Protein AF-A0A4Q6AG26-F1 (afdb_monomer_lite)

Structure (mmCIF, N/CA/C/O backbone):
data_AF-A0A4Q6AG26-F1
#
_entry.id   AF-A0A4Q6AG26-F1
#
loop_
_atom_site.group_PDB
_atom_site.id
_atom_site.type_symbol
_atom_site.label_atom_id
_atom_site.label_alt_id
_atom_site.label_comp_id
_atom_site.label_asym_id
_atom_site.label_entity_id
_atom_site.label_seq_id
_atom_site.pdbx_PDB_ins_code
_atom_site.Cartn_x
_atom_site.Cartn_y
_atom_site.Cartn_z
_atom_site.occupancy
_atom_site.B_iso_or_equiv
_atom_site.auth_seq_id
_atom_site.auth_comp_id
_atom_site.auth_asym_id
_atom_site.auth_atom_id
_atom_site.pdbx_PDB_model_num
ATOM 1 N N . GLY A 1 1 ? 21.638 5.549 -31.293 1.00 30.98 1 GLY A N 1
ATOM 2 C CA . GLY A 1 1 ? 22.100 6.948 -31.334 1.00 30.98 1 GLY A CA 1
ATOM 3 C C . GLY A 1 1 ? 21.801 7.562 -29.991 1.00 30.98 1 GLY A C 1
ATOM 4 O O . GLY A 1 1 ? 20.656 7.479 -29.573 1.00 30.98 1 GLY A O 1
ATOM 5 N N . ALA A 1 2 ? 22.825 8.045 -29.291 1.00 28.91 2 ALA A N 1
ATOM 6 C CA . ALA A 1 2 ? 22.708 8.593 -27.941 1.00 28.91 2 ALA A CA 1
ATOM 7 C C . ALA A 1 2 ? 21.911 9.912 -27.941 1.00 28.91 2 ALA A C 1
ATOM 9 O O . ALA A 1 2 ? 22.149 10.767 -28.794 1.00 28.91 2 ALA A O 1
ATOM 10 N N . CYS A 1 3 ? 20.982 10.073 -26.996 1.00 26.44 3 CYS A N 1
ATOM 11 C CA . CYS A 1 3 ? 20.292 11.336 -26.729 1.00 26.44 3 CYS A CA 1
ATOM 12 C C . CYS A 1 3 ? 21.016 12.065 -25.590 1.00 26.44 3 CYS A C 1
ATOM 14 O O . CYS A 1 3 ? 21.301 11.464 -24.558 1.00 26.44 3 CYS A O 1
ATOM 16 N N . SER A 1 4 ? 21.351 13.339 -25.802 1.00 28.56 4 SER A N 1
ATOM 17 C CA . SER A 1 4 ? 21.983 14.208 -24.808 1.00 28.56 4 SER A CA 1
ATOM 18 C C . SER A 1 4 ? 20.946 14.910 -23.922 1.00 28.56 4 SER A C 1
ATOM 20 O O . SER A 1 4 ? 19.816 15.163 -24.342 1.00 28.56 4 SER A O 1
ATOM 22 N N . ALA A 1 5 ? 21.385 15.257 -22.711 1.00 36.00 5 ALA A N 1
ATOM 23 C CA . ALA A 1 5 ? 20.615 15.669 -21.531 1.00 36.00 5 ALA A CA 1
ATOM 24 C C . ALA A 1 5 ? 19.795 16.981 -21.618 1.00 36.00 5 ALA A C 1
ATOM 26 O O . ALA A 1 5 ? 19.382 17.499 -20.590 1.00 36.00 5 ALA A O 1
ATOM 27 N N . ASN A 1 6 ? 19.552 17.546 -22.806 1.00 29.80 6 ASN A N 1
ATOM 28 C CA . ASN A 1 6 ? 18.854 18.836 -22.953 1.00 29.80 6 ASN A CA 1
ATOM 29 C C . ASN A 1 6 ? 17.561 18.779 -23.789 1.00 29.80 6 ASN A C 1
ATOM 31 O O . ASN A 1 6 ? 16.983 19.826 -24.068 1.00 29.80 6 ASN A O 1
ATOM 35 N N . ASN A 1 7 ? 17.084 17.592 -24.189 1.00 27.92 7 ASN A N 1
ATOM 36 C CA . ASN A 1 7 ? 15.932 17.452 -25.096 1.00 27.92 7 ASN A CA 1
ATOM 37 C C . ASN A 1 7 ? 14.782 16.564 -24.569 1.00 27.92 7 ASN A C 1
ATOM 39 O O . ASN A 1 7 ? 13.903 16.180 -25.347 1.00 27.92 7 ASN A O 1
ATOM 43 N N . ASP A 1 8 ? 14.720 16.274 -23.266 1.00 35.62 8 ASP A N 1
ATOM 44 C CA . ASP A 1 8 ? 13.741 15.323 -22.705 1.00 35.62 8 ASP A CA 1
ATOM 45 C C . ASP A 1 8 ? 12.271 15.762 -22.821 1.00 35.62 8 ASP A C 1
ATOM 47 O O . ASP A 1 8 ? 11.369 14.924 -22.855 1.00 35.62 8 ASP A O 1
ATOM 51 N N . VAL A 1 9 ? 12.000 17.053 -23.041 1.00 34.09 9 VAL A N 1
ATOM 52 C CA . VAL A 1 9 ? 10.631 17.566 -23.255 1.00 34.09 9 VAL A CA 1
ATOM 53 C C . VAL A 1 9 ? 10.003 17.048 -24.566 1.00 34.09 9 VAL A C 1
ATOM 55 O O . VAL A 1 9 ? 8.780 17.027 -24.704 1.00 34.09 9 VAL A O 1
ATOM 58 N N . GLN A 1 10 ? 10.808 16.586 -25.531 1.00 28.58 10 GLN A N 1
ATOM 59 C CA . GLN A 1 10 ? 10.320 16.089 -26.829 1.00 28.58 10 GLN A CA 1
ATOM 60 C C . GLN A 1 10 ? 10.213 14.556 -26.912 1.00 28.58 10 GLN A C 1
ATOM 62 O O . GLN A 1 10 ? 9.609 14.046 -27.852 1.00 28.58 10 GLN A O 1
ATOM 67 N N . CYS A 1 11 ? 10.730 13.799 -25.936 1.00 31.33 11 CYS A N 1
ATOM 68 C CA . CYS A 1 11 ? 10.635 12.330 -25.944 1.00 31.33 11 CYS A CA 1
ATOM 69 C C . CYS A 1 11 ? 9.307 11.796 -25.369 1.00 31.33 11 CYS A C 1
ATOM 71 O O . CYS A 1 11 ? 8.969 10.637 -25.602 1.00 31.33 11 CYS A O 1
ATOM 73 N N . GLY A 1 12 ? 8.538 12.636 -24.664 1.00 33.12 12 GLY A N 1
ATOM 74 C CA . GLY A 1 12 ? 7.251 12.281 -24.048 1.00 33.12 12 GLY A CA 1
ATOM 75 C C . GLY A 1 12 ? 6.021 12.402 -24.959 1.00 33.12 12 GLY A C 1
ATOM 76 O O . GLY A 1 12 ? 4.907 12.132 -24.520 1.00 33.12 12 GLY A O 1
ATOM 77 N N . LYS A 1 13 ? 6.182 12.808 -26.225 1.00 32.91 13 LYS A N 1
ATOM 78 C CA . LYS A 1 13 ? 5.081 12.869 -27.198 1.00 32.91 13 LYS A CA 1
ATOM 79 C C . LYS A 1 13 ? 5.350 11.856 -28.309 1.00 32.91 13 LYS A C 1
ATOM 81 O O . LYS A 1 13 ? 6.238 12.058 -29.124 1.00 32.91 13 LYS A O 1
ATOM 86 N N . ASN A 1 14 ? 4.569 10.777 -28.344 1.00 32.31 14 ASN A N 1
ATOM 87 C CA . ASN A 1 14 ? 4.556 9.747 -29.397 1.00 32.31 14 ASN A CA 1
ATOM 88 C C . ASN A 1 14 ? 5.711 8.732 -29.428 1.00 32.31 14 ASN A C 1
ATOM 90 O O . ASN A 1 14 ? 6.195 8.383 -30.505 1.00 32.31 14 ASN A O 1
ATOM 94 N N . LYS A 1 15 ? 6.085 8.141 -28.292 1.00 28.27 15 LYS A N 1
ATOM 95 C CA . LYS A 1 15 ? 6.614 6.770 -28.336 1.00 28.27 15 LYS A CA 1
ATOM 96 C C . LYS A 1 15 ? 5.536 5.819 -27.852 1.00 28.27 15 LYS A C 1
ATOM 98 O O . LYS A 1 15 ? 5.348 5.621 -26.659 1.00 28.27 15 LYS A O 1
ATOM 103 N N . SER A 1 16 ? 4.804 5.261 -28.814 1.00 31.05 16 SER A N 1
ATOM 104 C CA . SER A 1 16 ? 4.066 4.022 -28.610 1.00 31.05 16 SER A CA 1
ATOM 105 C C . SER A 1 16 ? 5.042 2.997 -28.040 1.00 31.05 16 SER A C 1
ATOM 107 O O . SER A 1 16 ? 6.030 2.654 -28.700 1.00 31.05 16 SER A O 1
ATOM 109 N N . PHE A 1 17 ? 4.785 2.524 -26.822 1.00 32.62 17 PHE A N 1
ATOM 110 C CA . PHE A 1 17 ? 5.388 1.287 -26.348 1.00 32.62 17 PHE A CA 1
ATOM 111 C C . PHE A 1 17 ? 5.137 0.221 -27.424 1.00 32.62 17 PHE A C 1
ATOM 113 O O . PHE A 1 17 ? 4.032 0.197 -27.977 1.00 32.62 17 PHE A O 1
ATOM 120 N N . PRO A 1 18 ? 6.127 -0.609 -27.800 1.00 30.66 18 PRO A N 1
ATOM 121 C CA . PRO A 1 18 ? 5.876 -1.741 -28.676 1.00 30.66 18 PRO A CA 1
ATOM 122 C C . PRO A 1 18 ? 4.912 -2.686 -27.958 1.00 30.66 18 PRO A C 1
ATOM 124 O O . PRO A 1 18 ? 5.289 -3.540 -27.162 1.00 30.66 18 PRO A O 1
ATOM 127 N N . ASN A 1 19 ? 3.638 -2.450 -28.230 1.00 35.16 19 ASN A N 1
ATOM 128 C CA . ASN A 1 19 ? 2.497 -3.237 -27.846 1.00 35.16 19 ASN A CA 1
ATOM 129 C C . ASN A 1 19 ? 2.608 -4.564 -28.600 1.00 35.16 19 ASN A C 1
ATOM 131 O O . ASN A 1 19 ? 2.307 -4.659 -29.787 1.00 35.16 19 ASN A O 1
ATOM 135 N N . ASN A 1 20 ? 3.090 -5.595 -27.914 1.00 36.75 20 ASN A N 1
ATOM 136 C CA . ASN A 1 20 ? 2.961 -6.977 -28.373 1.00 36.75 20 ASN A CA 1
ATOM 137 C C . ASN A 1 20 ? 1.506 -7.486 -28.265 1.00 36.75 20 ASN A C 1
ATOM 139 O O . ASN A 1 20 ? 1.200 -8.566 -28.765 1.00 36.75 20 ASN A O 1
ATOM 143 N N . ASP A 1 21 ? 0.603 -6.697 -27.672 1.00 40.28 21 ASP A N 1
ATOM 144 C CA . ASP A 1 21 ? -0.849 -6.822 -27.797 1.00 40.28 21 ASP A CA 1
ATOM 145 C C . ASP A 1 21 ? -1.341 -5.759 -28.785 1.00 40.28 21 ASP A C 1
ATOM 147 O O . ASP A 1 21 ? -1.204 -4.572 -28.517 1.00 40.28 21 ASP A O 1
ATOM 151 N N . ASN A 1 22 ? -1.879 -6.192 -29.924 1.00 37.38 22 ASN A N 1
ATOM 152 C CA . ASN A 1 22 ? -2.380 -5.427 -31.072 1.00 37.38 22 ASN A CA 1
ATOM 153 C C . ASN A 1 22 ? -3.473 -4.382 -30.708 1.00 37.38 22 ASN A C 1
ATOM 155 O O . ASN A 1 22 ? -4.622 -4.489 -31.143 1.00 37.38 22 ASN A O 1
ATOM 159 N N . THR A 1 23 ? -3.130 -3.397 -29.879 1.00 36.97 23 THR A N 1
ATOM 160 C CA . THR A 1 23 ? -4.006 -2.360 -29.326 1.00 36.97 23 THR A CA 1
ATOM 161 C C . THR A 1 23 ? -3.682 -1.039 -30.012 1.00 36.97 23 THR A C 1
ATOM 163 O O . THR A 1 23 ? -2.571 -0.504 -29.937 1.00 36.97 23 THR A O 1
ATOM 166 N N . THR A 1 24 ? -4.655 -0.557 -30.780 1.00 32.59 24 THR A N 1
ATOM 167 C CA . THR A 1 24 ? -4.614 0.729 -31.470 1.00 32.59 24 THR A CA 1
ATOM 168 C C . THR A 1 24 ? -4.777 1.862 -30.459 1.00 32.59 24 THR A C 1
ATOM 170 O O . THR A 1 24 ? -5.400 1.705 -29.413 1.00 32.59 24 THR A O 1
ATOM 173 N N . THR A 1 25 ? -4.250 3.042 -30.783 1.00 39.81 25 THR A N 1
ATOM 174 C CA . THR A 1 25 ? -4.269 4.268 -29.959 1.00 39.81 25 THR A CA 1
ATOM 175 C C . THR A 1 25 ? -5.664 4.764 -29.541 1.00 39.81 25 THR A C 1
ATOM 177 O O . THR A 1 25 ? -5.772 5.694 -28.748 1.00 39.81 25 THR A O 1
ATOM 180 N N . THR A 1 26 ? -6.731 4.137 -30.034 1.00 38.88 26 THR A N 1
ATOM 181 C CA . THR A 1 26 ? -8.128 4.339 -29.628 1.00 38.88 26 THR A CA 1
ATOM 182 C C . THR A 1 26 ? -8.497 3.663 -28.297 1.00 38.88 26 THR A C 1
ATOM 184 O O . THR A 1 26 ? -9.491 4.048 -27.698 1.00 38.88 26 THR A O 1
ATOM 187 N N . ASP A 1 27 ? -7.701 2.716 -27.779 1.00 43.38 27 ASP A N 1
ATOM 188 C CA . ASP A 1 27 ? -7.958 2.023 -26.492 1.00 43.38 27 ASP A CA 1
ATOM 189 C C . ASP A 1 27 ? -7.550 2.846 -25.242 1.00 43.38 27 ASP A C 1
ATOM 191 O O . ASP A 1 27 ? -7.563 2.347 -24.114 1.00 43.38 27 ASP A O 1
ATOM 195 N N . MET A 1 28 ? -7.175 4.119 -25.412 1.00 45.38 28 MET A N 1
ATOM 196 C CA . MET A 1 28 ? -6.756 5.022 -24.327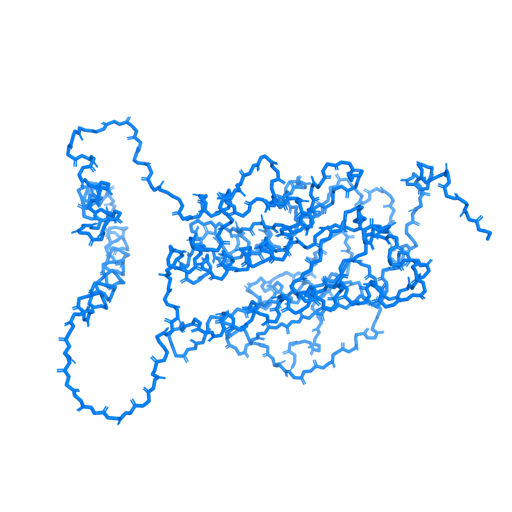 1.00 45.38 28 MET A CA 1
ATOM 197 C C . MET A 1 28 ? -7.879 5.921 -23.778 1.00 45.38 28 MET A C 1
ATOM 199 O O . MET A 1 28 ? -7.612 6.737 -22.896 1.00 45.38 28 MET A O 1
ATOM 203 N N . GLU A 1 29 ? -9.119 5.806 -24.269 1.00 51.03 29 GLU A N 1
ATOM 204 C CA . GLU A 1 29 ? -10.180 6.785 -23.964 1.00 51.03 29 GLU A CA 1
ATOM 205 C C . GLU A 1 29 ? -10.672 6.777 -22.502 1.00 51.03 29 GLU A C 1
ATOM 207 O O . GLU A 1 29 ? -11.193 7.789 -22.041 1.00 51.03 29 GLU A O 1
ATOM 212 N N . LEU A 1 30 ? -10.418 5.717 -21.722 1.00 54.09 30 LEU A N 1
ATOM 213 C CA . LEU A 1 30 ? -10.550 5.719 -20.258 1.00 54.09 30 LEU A CA 1
ATOM 214 C C . LEU A 1 30 ? -9.439 4.871 -19.627 1.00 54.09 30 LEU A C 1
ATOM 216 O O . LEU A 1 30 ? -9.232 3.715 -20.010 1.00 54.09 30 LEU A O 1
ATOM 220 N N . ARG A 1 31 ? -8.729 5.425 -18.630 1.00 73.38 31 ARG A N 1
ATOM 221 C CA . ARG A 1 31 ? -7.817 4.617 -17.807 1.00 73.38 31 ARG A CA 1
ATOM 222 C C . ARG A 1 31 ? -8.643 3.578 -17.031 1.00 73.38 31 ARG A C 1
ATOM 224 O O . ARG A 1 31 ? -9.698 3.922 -16.494 1.00 73.38 31 ARG A O 1
ATOM 231 N N . PRO A 1 32 ? -8.212 2.308 -17.003 1.00 82.62 32 PRO A N 1
ATOM 232 C CA . PRO A 1 32 ? -9.055 1.210 -16.553 1.00 82.62 32 PRO A CA 1
ATOM 233 C C . PRO A 1 32 ? -9.317 1.244 -15.047 1.00 82.62 32 PRO A C 1
ATOM 235 O O . PRO A 1 32 ? -8.412 1.488 -14.257 1.00 82.62 32 PRO A O 1
ATOM 238 N N . TYR A 1 33 ? -10.543 0.892 -14.659 1.00 91.00 33 TYR A N 1
ATOM 239 C CA . TYR A 1 33 ? -10.957 0.689 -13.268 1.00 91.00 33 TYR A CA 1
ATOM 240 C C . TYR A 1 33 ? -10.044 -0.326 -12.561 1.00 91.00 33 TYR A C 1
ATOM 242 O O . TYR A 1 33 ? -10.036 -1.516 -12.916 1.00 91.00 33 TYR A O 1
ATOM 250 N N . SER A 1 34 ? -9.266 0.164 -11.595 1.00 93.69 34 SER A N 1
ATOM 251 C CA . SER A 1 34 ? -8.140 -0.546 -10.990 1.00 93.69 34 SER A CA 1
ATOM 252 C C . SER A 1 34 ? -8.575 -1.628 -9.998 1.00 93.69 34 SER A C 1
ATOM 254 O O . SER A 1 34 ? -9.717 -1.663 -9.530 1.00 93.69 34 SER A O 1
ATOM 256 N N . LEU A 1 35 ? -7.661 -2.559 -9.695 1.00 95.06 35 LEU A N 1
ATOM 257 C CA . LEU A 1 35 ? -7.967 -3.714 -8.845 1.00 95.06 35 LEU A CA 1
ATOM 258 C C . LEU A 1 35 ? -8.340 -3.290 -7.426 1.00 95.06 35 LEU A C 1
ATOM 260 O O . LEU A 1 35 ? -9.297 -3.812 -6.870 1.00 95.06 35 LEU A O 1
ATOM 264 N N . ASP A 1 36 ? -7.610 -2.337 -6.855 1.00 96.00 36 ASP A N 1
ATOM 265 C CA . ASP A 1 36 ? -7.860 -1.829 -5.509 1.00 96.00 36 ASP A CA 1
ATOM 266 C C . ASP A 1 36 ? -9.253 -1.204 -5.386 1.00 96.00 36 ASP A C 1
ATOM 268 O O . ASP A 1 36 ? -9.953 -1.479 -4.419 1.00 96.00 36 ASP A O 1
ATOM 272 N N . GLN A 1 37 ? -9.705 -0.444 -6.387 1.00 96.00 37 GLN A N 1
ATOM 273 C CA . GLN A 1 37 ? -11.034 0.168 -6.363 1.00 96.00 37 GLN A CA 1
ATOM 274 C C . GLN A 1 37 ? -12.141 -0.880 -6.568 1.00 96.00 37 GLN A C 1
ATOM 276 O O . GLN A 1 37 ? -13.189 -0.810 -5.931 1.00 96.00 37 GLN A O 1
ATOM 281 N N . ARG A 1 38 ? -11.891 -1.920 -7.376 1.00 96.00 38 ARG A N 1
ATOM 282 C CA . ARG A 1 38 ? -12.780 -3.094 -7.474 1.00 96.00 38 ARG A CA 1
ATOM 283 C C . ARG A 1 38 ? -12.871 -3.872 -6.160 1.00 96.00 38 ARG A C 1
ATOM 285 O O . ARG A 1 38 ? -13.949 -4.336 -5.786 1.00 96.00 38 ARG A O 1
ATOM 292 N N . LEU A 1 39 ? -11.756 -4.014 -5.449 1.00 96.50 39 LEU A N 1
ATOM 293 C CA . LEU A 1 39 ? -11.718 -4.624 -4.120 1.00 96.50 39 LEU A CA 1
ATOM 294 C C . LEU A 1 39 ? -12.428 -3.744 -3.084 1.00 96.50 39 LEU A C 1
ATOM 296 O O . LEU A 1 39 ? -13.158 -4.262 -2.238 1.00 96.50 39 LEU A O 1
ATOM 300 N N . ALA A 1 40 ? -12.280 -2.422 -3.180 1.00 95.31 40 ALA A N 1
ATOM 301 C CA . ALA A 1 40 ? -12.983 -1.464 -2.335 1.00 95.31 40 ALA A CA 1
ATOM 302 C C . ALA A 1 40 ? -14.506 -1.621 -2.468 1.00 95.31 40 ALA A C 1
ATOM 304 O O . ALA A 1 40 ? -15.202 -1.720 -1.461 1.00 95.31 40 ALA A O 1
ATOM 305 N N . ASP A 1 41 ? -15.013 -1.760 -3.696 1.00 93.50 41 ASP A N 1
ATOM 306 C CA . ASP A 1 41 ? -16.448 -1.929 -3.969 1.00 93.50 41 ASP A CA 1
ATOM 307 C C . ASP A 1 41 ? -16.992 -3.331 -3.631 1.00 93.50 41 ASP A C 1
ATOM 309 O O . ASP A 1 41 ? -18.209 -3.532 -3.575 1.00 93.50 41 ASP A O 1
ATOM 313 N N . THR A 1 42 ? -16.113 -4.305 -3.374 1.00 91.94 42 THR A N 1
ATOM 314 C CA . THR A 1 42 ? -16.486 -5.688 -3.035 1.00 91.94 42 THR A CA 1
ATOM 315 C C . THR A 1 42 ? -16.234 -5.997 -1.562 1.00 91.94 42 THR A C 1
ATOM 317 O O . THR A 1 42 ? -17.171 -6.007 -0.764 1.00 91.94 42 THR A O 1
ATOM 320 N N . ILE A 1 43 ? -14.981 -6.232 -1.171 1.00 89.56 43 ILE A N 1
ATOM 321 C CA . ILE A 1 43 ? -14.626 -6.617 0.202 1.00 89.56 43 ILE A CA 1
ATOM 322 C C . ILE A 1 43 ? -14.575 -5.418 1.155 1.00 89.56 43 ILE A C 1
ATOM 324 O O . ILE A 1 43 ? -14.822 -5.584 2.353 1.00 89.56 43 ILE A O 1
ATOM 328 N N . GLY A 1 44 ? -14.288 -4.223 0.627 1.00 87.31 44 GLY A N 1
ATOM 329 C CA . GLY A 1 44 ? -14.214 -2.973 1.384 1.00 87.31 44 GLY A CA 1
ATOM 330 C C . GLY A 1 44 ? -15.562 -2.286 1.615 1.00 87.31 44 GLY A C 1
ATOM 331 O O . GLY A 1 44 ? -15.677 -1.466 2.518 1.00 87.31 44 GLY A O 1
ATOM 332 N N . LYS A 1 45 ? -16.610 -2.649 0.867 1.00 86.12 45 LYS A N 1
ATOM 333 C CA . LYS A 1 45 ? -17.895 -1.927 0.806 1.00 86.12 45 LYS A CA 1
ATOM 334 C C . LYS A 1 45 ? -18.537 -1.631 2.167 1.00 86.12 45 LYS A C 1
ATOM 336 O O . LYS A 1 45 ? -19.185 -0.603 2.327 1.00 86.12 45 LYS A O 1
ATOM 341 N N . ASN A 1 46 ? -18.374 -2.543 3.124 1.00 79.88 46 ASN A N 1
ATOM 342 C CA . ASN A 1 46 ? -18.984 -2.457 4.455 1.00 79.88 46 ASN A CA 1
ATOM 343 C C . ASN A 1 46 ? -17.993 -2.018 5.549 1.00 79.88 46 ASN A C 1
ATOM 345 O O . ASN A 1 46 ? -18.321 -2.081 6.732 1.00 79.88 46 ASN A O 1
ATOM 349 N N . SER A 1 47 ? -16.772 -1.638 5.179 1.00 80.56 47 SER A N 1
ATOM 350 C CA . SER A 1 47 ? -15.784 -1.065 6.091 1.00 80.56 47 SER A CA 1
ATOM 351 C C . SER A 1 47 ? -16.025 0.437 6.264 1.00 80.56 47 SER A C 1
ATOM 353 O O . SER A 1 47 ? -16.594 1.087 5.388 1.00 80.56 47 SER A O 1
ATOM 355 N N . THR A 1 48 ? -15.557 1.013 7.375 1.00 84.31 48 THR A N 1
ATOM 356 C CA . THR A 1 48 ? -15.623 2.466 7.627 1.00 84.31 48 THR A CA 1
ATOM 357 C C . THR A 1 48 ? -15.007 3.271 6.480 1.00 84.31 48 THR A C 1
ATOM 359 O O . THR A 1 48 ? -15.526 4.313 6.085 1.00 84.31 48 THR A O 1
ATOM 362 N N . ARG A 1 49 ? -13.906 2.766 5.918 1.00 83.69 49 ARG A N 1
ATOM 363 C CA . ARG A 1 49 ? -13.321 3.217 4.658 1.00 83.69 49 ARG A CA 1
ATOM 364 C C . ARG A 1 49 ? -13.289 2.039 3.697 1.00 83.69 49 ARG A C 1
ATOM 366 O O . ARG A 1 49 ? -12.727 0.997 4.024 1.00 83.69 49 ARG A O 1
ATOM 373 N N . ALA A 1 50 ? -13.856 2.223 2.505 1.00 90.88 50 ALA A N 1
ATOM 374 C CA . ALA A 1 50 ? -13.856 1.185 1.475 1.00 90.88 50 ALA A CA 1
ATOM 375 C C . ALA A 1 50 ? -12.433 0.808 1.034 1.00 90.88 50 ALA A C 1
ATOM 377 O O . ALA A 1 50 ? -12.130 -0.359 0.797 1.00 90.88 50 ALA A O 1
ATOM 378 N N . SER A 1 51 ? -11.546 1.799 0.977 1.00 95.44 51 SER A N 1
ATOM 379 C CA . SER A 1 51 ? -10.109 1.620 0.797 1.00 95.44 51 SER A CA 1
ATOM 380 C C . SER A 1 51 ? -9.356 2.807 1.383 1.00 95.44 51 SER A C 1
ATOM 382 O O . SER A 1 51 ? -9.920 3.899 1.479 1.00 95.44 51 SER A O 1
ATOM 384 N N . ILE A 1 52 ? -8.073 2.622 1.679 1.00 96.56 52 ILE A N 1
ATOM 385 C CA . ILE A 1 52 ? -7.134 3.725 1.923 1.00 96.56 52 ILE A CA 1
ATOM 386 C C . ILE A 1 52 ? -6.072 3.755 0.824 1.00 96.56 52 ILE A C 1
ATOM 388 O O . ILE A 1 52 ? -5.620 2.704 0.374 1.00 96.56 52 ILE A O 1
ATOM 392 N N . ASN A 1 53 ? -5.697 4.953 0.381 1.00 96.81 53 ASN A N 1
ATOM 393 C CA . ASN A 1 53 ? -4.705 5.164 -0.671 1.00 96.81 53 ASN A CA 1
ATOM 394 C C . ASN A 1 53 ? -3.622 6.110 -0.153 1.00 96.81 53 ASN A C 1
ATOM 396 O O . ASN A 1 53 ? -3.853 7.309 -0.001 1.00 96.81 53 ASN A O 1
ATOM 400 N N . MET A 1 54 ? -2.465 5.548 0.177 1.00 97.75 54 MET A N 1
ATOM 401 C CA . MET A 1 54 ? -1.371 6.247 0.842 1.00 97.75 54 MET A CA 1
ATOM 402 C C . MET A 1 54 ? -0.134 6.250 -0.034 1.00 97.75 54 MET A C 1
ATOM 404 O O . MET A 1 54 ? 0.104 5.311 -0.796 1.00 97.75 54 MET A O 1
ATOM 408 N N . GLY A 1 55 ? 0.673 7.292 0.096 1.00 96.19 55 GLY A N 1
ATOM 409 C CA . GLY A 1 55 ? 1.874 7.442 -0.703 1.00 96.19 55 GLY A CA 1
ATOM 410 C C . GLY A 1 55 ? 3.068 7.954 0.081 1.00 96.19 55 GLY A C 1
ATOM 411 O O . GLY A 1 55 ? 2.988 8.312 1.258 1.00 96.19 55 GLY A O 1
ATOM 412 N N . ILE A 1 56 ? 4.207 7.956 -0.591 1.00 95.38 56 ILE A N 1
ATOM 413 C CA . ILE A 1 56 ? 5.386 8.708 -0.190 1.00 95.38 56 ILE A CA 1
ATOM 414 C C . ILE A 1 56 ? 6.005 9.315 -1.441 1.00 95.38 56 ILE A C 1
ATOM 416 O O . ILE A 1 56 ? 6.307 8.602 -2.394 1.00 95.38 56 ILE A O 1
ATOM 420 N N . HIS A 1 57 ? 6.168 10.638 -1.436 1.00 93.69 57 HIS A N 1
ATOM 421 C CA . HIS A 1 57 ? 6.751 11.390 -2.546 1.00 93.69 57 HIS A CA 1
ATOM 422 C C . HIS A 1 57 ? 6.096 11.089 -3.917 1.00 93.69 57 HIS A C 1
ATOM 424 O O . HIS A 1 57 ? 6.775 11.077 -4.943 1.00 93.69 57 HIS A O 1
ATOM 430 N N . THR A 1 58 ? 4.784 10.852 -3.948 1.00 92.44 58 THR A N 1
ATOM 431 C CA . THR A 1 58 ? 4.014 10.563 -5.170 1.00 92.44 58 THR A CA 1
ATOM 432 C C . THR A 1 58 ? 3.617 11.840 -5.914 1.00 92.44 58 THR A C 1
ATOM 434 O O . THR A 1 58 ? 3.403 11.815 -7.126 1.00 92.44 58 THR A O 1
ATOM 437 N N . LYS A 1 59 ? 3.545 12.973 -5.199 1.00 89.00 59 LYS A N 1
ATOM 438 C CA . LYS A 1 59 ? 3.168 14.293 -5.740 1.00 89.00 59 LYS A CA 1
ATOM 439 C C . LYS A 1 59 ? 4.160 15.399 -5.361 1.00 89.00 59 LYS A C 1
ATOM 441 O O . LYS A 1 59 ? 3.754 16.537 -5.106 1.00 89.00 59 LYS A O 1
ATOM 446 N N . VAL A 1 60 ? 5.454 15.084 -5.279 1.00 84.44 60 VAL A N 1
ATOM 447 C CA . VAL A 1 60 ? 6.483 16.085 -4.940 1.00 84.44 60 VAL A CA 1
ATOM 448 C C . VAL A 1 60 ? 6.444 17.234 -5.946 1.00 84.44 60 VAL A C 1
ATOM 450 O O . VAL A 1 60 ? 6.455 17.018 -7.159 1.00 84.44 60 VAL A O 1
ATOM 453 N N . LYS A 1 61 ? 6.416 18.472 -5.443 1.00 81.19 61 LYS A N 1
ATOM 454 C CA . LYS A 1 61 ? 6.485 19.668 -6.291 1.00 81.19 61 LYS A CA 1
ATOM 455 C C . LYS A 1 61 ? 7.757 19.652 -7.132 1.00 81.19 61 LYS A C 1
ATOM 457 O O . LYS A 1 61 ? 8.843 19.421 -6.615 1.00 81.19 61 LYS A O 1
ATOM 462 N N . GLY A 1 62 ? 7.614 19.954 -8.418 1.00 74.44 62 GLY A N 1
ATOM 463 C CA . GLY A 1 62 ? 8.726 19.940 -9.367 1.00 74.44 62 GLY A CA 1
ATOM 464 C C . GLY A 1 62 ? 8.919 18.602 -10.079 1.00 74.44 62 GLY A C 1
ATOM 465 O O . GLY A 1 62 ? 9.630 18.585 -11.074 1.00 74.44 62 GLY A O 1
ATOM 466 N N . ASN A 1 63 ? 8.242 17.527 -9.656 1.00 80.31 63 ASN A N 1
ATOM 467 C CA . ASN A 1 63 ? 8.134 16.323 -10.473 1.00 80.31 63 ASN A CA 1
ATOM 468 C C . ASN A 1 63 ? 7.092 16.555 -11.591 1.00 80.31 63 ASN A C 1
ATOM 470 O O . ASN A 1 63 ? 5.921 16.796 -11.277 1.00 80.31 63 ASN A O 1
ATOM 474 N N . PRO A 1 64 ? 7.474 16.503 -12.881 1.00 77.19 64 PRO A N 1
ATOM 475 C CA . PRO A 1 64 ? 6.543 16.727 -13.984 1.00 77.19 64 PRO A CA 1
ATOM 476 C C . PRO A 1 64 ? 5.606 15.541 -14.265 1.00 77.19 64 PRO A C 1
ATOM 478 O O . PRO A 1 64 ? 4.674 15.693 -15.055 1.00 77.19 64 PRO A O 1
ATOM 481 N N . PHE A 1 65 ? 5.813 14.388 -13.619 1.00 77.19 65 PHE A N 1
ATOM 482 C CA . PHE A 1 65 ? 5.109 13.137 -13.911 1.00 77.19 65 PHE A CA 1
ATOM 483 C C . PHE A 1 65 ? 4.503 12.477 -12.654 1.00 77.19 65 PHE A C 1
ATOM 485 O O . PHE A 1 65 ? 4.839 11.338 -12.325 1.00 77.19 65 PHE A O 1
ATOM 492 N N . PRO A 1 66 ? 3.596 13.149 -11.918 1.00 77.81 66 PRO A N 1
ATOM 493 C CA . PRO A 1 66 ? 2.863 12.490 -10.845 1.00 77.81 66 PRO A CA 1
ATOM 494 C C . PRO A 1 66 ? 1.907 11.446 -11.438 1.00 77.81 66 PRO A C 1
ATOM 496 O O . PRO A 1 66 ? 0.896 11.782 -12.061 1.00 77.81 66 PRO A O 1
ATOM 499 N N . GLU A 1 67 ? 2.215 10.169 -11.227 1.00 83.56 67 GLU A N 1
ATOM 500 C CA . GLU A 1 67 ? 1.449 9.048 -11.774 1.00 83.56 67 GLU A CA 1
ATOM 501 C C . GLU A 1 67 ? 0.843 8.208 -10.642 1.00 83.56 67 GLU A C 1
ATOM 503 O O . GLU A 1 67 ? 1.569 7.488 -9.956 1.00 83.56 67 GLU A O 1
ATOM 508 N N . PRO A 1 68 ? -0.478 8.300 -10.396 1.00 89.69 68 PRO A N 1
ATOM 509 C CA . PRO A 1 68 ? -1.142 7.417 -9.448 1.00 89.69 68 PRO A CA 1
ATOM 510 C C . PRO A 1 68 ? -1.283 6.022 -10.057 1.00 89.69 68 PRO A C 1
ATOM 512 O O . PRO A 1 68 ? -1.338 5.899 -11.275 1.00 89.69 68 PRO A O 1
ATOM 515 N N . ILE A 1 69 ? -1.421 4.992 -9.223 1.00 91.25 69 ILE A N 1
ATOM 516 C CA . ILE A 1 69 ? -1.686 3.606 -9.668 1.00 91.25 69 ILE A CA 1
ATOM 517 C C . ILE A 1 69 ? -3.145 3.151 -9.472 1.00 91.25 69 ILE A C 1
ATOM 519 O O . ILE A 1 69 ? -3.484 2.001 -9.750 1.00 91.25 69 ILE A O 1
ATOM 523 N N . SER A 1 70 ? -4.009 4.040 -8.974 1.00 92.75 70 SER A N 1
ATOM 524 C CA . SER A 1 70 ? -5.411 3.761 -8.648 1.00 92.75 70 SER A CA 1
ATOM 525 C C . SER A 1 70 ? -6.349 4.618 -9.503 1.00 92.75 70 SER A C 1
ATOM 527 O O . SER A 1 70 ? -6.161 5.832 -9.622 1.00 92.75 70 SER A O 1
ATOM 529 N N . TRP A 1 71 ? -7.373 3.992 -10.092 1.00 93.12 71 TRP A N 1
ATOM 530 C CA . TRP A 1 71 ? -8.385 4.640 -10.932 1.00 93.12 71 TRP A CA 1
ATOM 531 C C . TRP A 1 71 ? -9.768 4.083 -10.630 1.00 93.12 71 TRP A C 1
ATOM 533 O O . TRP A 1 71 ? -9.986 2.870 -10.638 1.00 93.12 71 TRP A O 1
ATOM 543 N N . ASN A 1 72 ? -10.729 4.972 -10.394 1.00 90.81 72 ASN A N 1
ATOM 544 C CA . ASN A 1 72 ? -12.094 4.557 -10.087 1.00 90.81 72 ASN A CA 1
ATOM 545 C C . ASN A 1 72 ? -12.863 4.091 -11.338 1.00 90.81 72 ASN A C 1
ATOM 547 O O . ASN A 1 72 ? -12.374 4.155 -12.466 1.00 90.81 72 ASN A O 1
ATOM 551 N N . SER A 1 73 ? -14.105 3.644 -11.147 1.00 90.31 73 SER A N 1
ATOM 552 C CA . SER A 1 73 ? -14.967 3.123 -12.219 1.00 90.31 73 SER A CA 1
ATOM 553 C C . SER A 1 73 ? -15.293 4.126 -13.334 1.00 90.31 73 SER A C 1
ATOM 555 O O . SER A 1 73 ? -15.726 3.715 -14.407 1.00 90.31 73 SER A O 1
ATOM 557 N N . LYS A 1 74 ? -15.062 5.426 -13.108 1.00 88.75 74 LYS A N 1
ATOM 558 C CA . LYS A 1 74 ? -15.236 6.501 -14.098 1.00 88.75 74 LYS A CA 1
ATOM 559 C C . LYS A 1 74 ? -13.933 6.858 -14.826 1.00 88.75 74 LYS A C 1
ATOM 561 O O . LYS A 1 74 ? -13.926 7.804 -15.603 1.00 88.75 74 LYS A O 1
ATOM 566 N N . GLY A 1 75 ? -12.835 6.152 -14.546 1.00 85.81 75 GLY A N 1
ATOM 567 C CA . GLY A 1 75 ? -11.510 6.428 -15.104 1.00 85.81 75 GLY A CA 1
ATOM 568 C C . GLY A 1 75 ? -10.794 7.625 -14.470 1.00 85.81 75 GLY A C 1
ATOM 569 O O . GLY A 1 75 ? -9.744 8.037 -14.962 1.00 85.81 75 GLY A O 1
ATOM 570 N N . ASN A 1 76 ? -11.322 8.184 -13.374 1.00 88.38 76 ASN A N 1
ATOM 571 C CA . ASN A 1 76 ? -10.667 9.294 -12.687 1.00 88.38 76 ASN A CA 1
ATOM 572 C C . ASN A 1 76 ? -9.506 8.772 -11.825 1.00 88.38 76 ASN A C 1
ATOM 574 O O . ASN A 1 76 ? -9.689 7.776 -11.113 1.00 88.38 76 ASN A O 1
ATOM 578 N N . PRO A 1 77 ? -8.341 9.446 -11.844 1.00 89.31 77 PRO A N 1
ATOM 579 C CA . PRO A 1 77 ? -7.214 9.082 -10.999 1.00 89.31 77 PRO A CA 1
ATOM 580 C C . PRO A 1 77 ? -7.546 9.283 -9.521 1.00 89.31 77 PRO A C 1
ATOM 582 O O . PRO A 1 77 ? -8.116 10.303 -9.129 1.00 89.31 77 PRO A O 1
ATOM 585 N N . ASN A 1 78 ? -7.137 8.324 -8.701 1.00 90.81 78 ASN A N 1
ATOM 586 C CA . ASN A 1 78 ? -7.151 8.421 -7.253 1.00 90.81 78 ASN A CA 1
ATOM 587 C C . ASN A 1 78 ? -5.709 8.620 -6.772 1.00 90.81 78 ASN A C 1
ATOM 589 O O . ASN A 1 78 ? -4.907 7.684 -6.757 1.00 90.81 78 ASN A O 1
ATOM 593 N N . PHE A 1 79 ? -5.364 9.860 -6.428 1.00 91.75 79 PHE A N 1
ATOM 594 C CA . PHE A 1 79 ? -4.014 10.193 -5.991 1.00 91.75 79 PHE A CA 1
ATOM 595 C C . PHE A 1 79 ? -3.768 9.758 -4.541 1.00 91.75 79 PHE A C 1
ATOM 597 O O . PHE A 1 79 ? -4.606 10.051 -3.686 1.00 91.75 79 PHE A O 1
ATOM 604 N N . PRO A 1 80 ? -2.616 9.135 -4.242 1.00 95.31 80 PRO A N 1
ATOM 605 C CA . PRO A 1 80 ? -2.255 8.774 -2.875 1.00 95.31 80 PRO A CA 1
ATOM 606 C C . PRO A 1 80 ? -2.141 9.993 -1.947 1.00 95.31 80 PRO A C 1
ATOM 608 O O . PRO A 1 80 ? -1.752 11.081 -2.380 1.00 95.31 80 PRO A O 1
ATOM 611 N N . GLU A 1 81 ? -2.464 9.833 -0.663 1.00 96.19 81 GLU A N 1
ATOM 612 C CA . GLU A 1 81 ? -2.161 10.838 0.362 1.00 96.19 81 GLU A CA 1
ATOM 613 C C . GLU A 1 81 ? -0.745 10.620 0.915 1.00 96.19 81 GLU A C 1
ATOM 615 O O . GLU A 1 81 ? -0.457 9.590 1.532 1.00 96.19 81 GLU A O 1
ATOM 620 N N . ASP A 1 82 ? 0.133 11.599 0.688 1.00 96.12 82 ASP A N 1
ATOM 621 C CA . ASP A 1 82 ? 1.549 11.537 1.066 1.00 96.12 82 ASP A CA 1
ATOM 622 C C . ASP A 1 82 ? 1.793 12.052 2.489 1.00 96.12 82 ASP A C 1
ATOM 624 O O . ASP A 1 82 ? 2.815 11.723 3.087 1.00 96.12 82 ASP A O 1
ATOM 628 N N . ASN A 1 83 ? 0.877 12.849 3.050 1.00 96.31 83 ASN A N 1
ATOM 629 C CA . ASN A 1 83 ? 1.000 13.389 4.397 1.00 96.31 83 ASN A CA 1
ATOM 630 C C . ASN A 1 83 ? 0.458 12.390 5.437 1.00 96.31 83 ASN A C 1
ATOM 632 O O . ASN A 1 83 ? -0.759 12.337 5.656 1.00 96.31 83 ASN A O 1
ATOM 636 N N . PRO A 1 84 ? 1.318 11.666 6.181 1.00 96.25 84 PRO A N 1
ATOM 637 C CA . PRO A 1 84 ? 0.851 10.676 7.147 1.00 96.25 84 PRO A CA 1
ATOM 638 C C . PRO A 1 84 ? 0.067 11.302 8.306 1.00 96.25 84 PRO A C 1
ATOM 640 O O . PRO A 1 84 ? -0.760 10.629 8.914 1.00 96.25 84 PRO A O 1
ATOM 643 N N . LYS A 1 85 ? 0.276 12.589 8.627 1.00 93.12 85 LYS A N 1
ATOM 644 C CA . LYS A 1 85 ? -0.514 13.263 9.667 1.00 93.12 85 LYS A CA 1
ATOM 645 C C . LYS A 1 85 ? -1.956 13.469 9.212 1.00 93.12 85 LYS A C 1
ATOM 647 O O . LYS A 1 85 ? -2.865 13.261 10.007 1.00 93.12 85 LYS A O 1
ATOM 652 N N . SER A 1 86 ? -2.143 13.818 7.939 1.00 92.62 86 SER A N 1
ATOM 653 C CA . SER A 1 86 ? -3.468 13.942 7.327 1.00 92.62 86 SER A CA 1
ATOM 654 C C . SER A 1 86 ? -4.195 12.600 7.327 1.00 92.62 86 SER A C 1
ATOM 656 O O . SER A 1 86 ? -5.330 12.526 7.786 1.00 92.62 86 SER A O 1
ATOM 658 N N . VAL A 1 87 ? -3.521 11.519 6.909 1.00 93.00 87 VAL A N 1
ATOM 659 C CA . VAL A 1 87 ? -4.122 10.175 6.936 1.00 93.00 87 VAL A CA 1
ATOM 660 C C . VAL A 1 87 ? -4.457 9.748 8.364 1.00 93.00 87 VAL A C 1
ATOM 662 O O . VAL A 1 87 ? -5.552 9.260 8.627 1.00 93.00 87 VAL A O 1
ATOM 665 N N . TYR A 1 88 ? -3.541 9.958 9.310 1.00 89.56 88 TYR A N 1
ATOM 666 C CA . TYR A 1 88 ? -3.783 9.628 10.711 1.00 89.56 88 TYR A CA 1
ATOM 667 C C . TYR A 1 88 ? -4.994 10.380 11.276 1.00 89.56 88 TYR A C 1
ATOM 669 O O . TYR A 1 88 ? -5.822 9.777 11.953 1.00 89.56 88 TYR A O 1
ATOM 677 N N . ASP A 1 89 ? -5.123 11.676 10.988 1.00 86.50 89 ASP A N 1
ATOM 678 C CA . ASP A 1 89 ? -6.264 12.470 11.444 1.00 86.50 89 ASP A CA 1
ATOM 679 C C . ASP A 1 89 ? -7.575 12.064 10.752 1.00 86.50 89 ASP A C 1
ATOM 681 O O . ASP A 1 89 ? -8.624 12.084 11.387 1.00 86.50 89 ASP A O 1
ATOM 685 N N . ASP A 1 90 ? -7.537 11.649 9.486 1.00 85.00 90 ASP A N 1
ATOM 686 C CA . ASP A 1 90 ? -8.721 11.178 8.755 1.00 85.00 90 ASP A CA 1
ATOM 687 C C . ASP A 1 90 ? -9.234 9.812 9.249 1.00 85.00 90 ASP A C 1
ATOM 689 O O . ASP A 1 90 ? -10.445 9.569 9.286 1.00 85.00 90 ASP A O 1
ATOM 693 N N . LEU A 1 91 ? -8.318 8.913 9.626 1.00 83.06 91 LEU A N 1
ATOM 694 C CA . LEU A 1 91 ? -8.651 7.553 10.060 1.00 83.06 91 LEU A CA 1
ATOM 695 C C . LEU A 1 91 ? -8.881 7.446 11.571 1.00 83.06 91 LEU A C 1
ATOM 697 O O . LEU A 1 91 ? -9.739 6.683 12.012 1.00 83.06 91 LEU A O 1
ATOM 701 N N . PHE A 1 92 ? -8.106 8.186 12.363 1.00 83.31 92 PHE A N 1
ATOM 702 C CA . PHE A 1 92 ? -8.055 8.060 13.824 1.00 83.31 92 PHE A CA 1
ATOM 703 C C . PHE A 1 92 ? -8.270 9.392 14.554 1.00 83.31 92 PHE A C 1
ATOM 705 O O . PHE A 1 92 ? -8.380 9.416 15.785 1.00 83.31 92 PHE A O 1
ATOM 712 N N . GLY A 1 93 ? -8.295 10.509 13.826 1.00 65.69 93 GLY A N 1
ATOM 713 C CA . GLY A 1 93 ? -8.533 11.829 14.388 1.00 65.69 93 GLY A CA 1
ATOM 714 C C . GLY A 1 93 ? -9.970 11.992 14.874 1.00 65.69 93 GLY A C 1
ATOM 715 O O . GLY A 1 93 ? -10.905 11.330 14.435 1.00 65.69 93 GLY A O 1
ATOM 716 N N . LYS A 1 94 ? -10.103 12.864 15.874 1.00 52.12 94 LYS A N 1
ATOM 717 C CA . LYS A 1 94 ? -11.285 13.115 16.708 1.00 52.12 94 LYS A CA 1
ATOM 718 C C . LYS A 1 94 ? -12.623 12.975 15.966 1.00 52.12 94 LYS A C 1
ATOM 720 O O . LYS A 1 94 ? -12.907 13.732 15.045 1.00 52.12 94 LYS A O 1
ATOM 725 N N . PHE A 1 95 ? -13.504 12.129 16.500 1.00 41.44 95 PHE A N 1
ATOM 726 C CA . PHE A 1 95 ? -14.942 12.222 16.255 1.00 41.44 95 PHE A CA 1
ATOM 727 C C . PHE A 1 95 ? -15.447 13.605 16.699 1.00 41.44 95 PHE A C 1
ATOM 729 O O . PHE A 1 95 ? -15.519 13.895 17.896 1.00 41.44 95 PHE A O 1
ATOM 736 N N . THR A 1 96 ? -15.773 14.476 15.746 1.00 36.97 96 THR A N 1
ATOM 737 C CA . THR A 1 96 ? -16.534 15.705 15.983 1.00 36.97 96 THR A CA 1
ATOM 738 C C . THR A 1 96 ? -18.013 15.412 15.766 1.00 36.97 96 THR A C 1
ATOM 740 O O . THR A 1 96 ? -18.454 15.114 14.659 1.00 36.97 96 THR A O 1
ATOM 743 N N . VAL A 1 97 ? -18.796 15.494 16.843 1.00 36.28 97 VAL A N 1
ATOM 744 C CA . VAL A 1 97 ? -20.262 15.468 16.761 1.00 36.28 97 VAL A CA 1
ATOM 745 C C . VAL A 1 97 ? -20.716 16.680 15.930 1.00 36.28 97 VAL A C 1
ATOM 747 O O . VAL A 1 97 ? -20.180 17.769 16.158 1.00 36.28 97 VAL A O 1
ATOM 750 N N . PRO A 1 98 ? -21.678 16.547 14.996 1.00 35.59 98 PRO A N 1
ATOM 751 C CA . PRO A 1 98 ? -22.243 17.691 14.287 1.00 35.59 98 PRO A CA 1
ATOM 752 C C . PRO A 1 98 ? -22.728 18.757 15.275 1.00 35.59 98 PRO A C 1
ATOM 754 O O . PRO A 1 98 ? -23.409 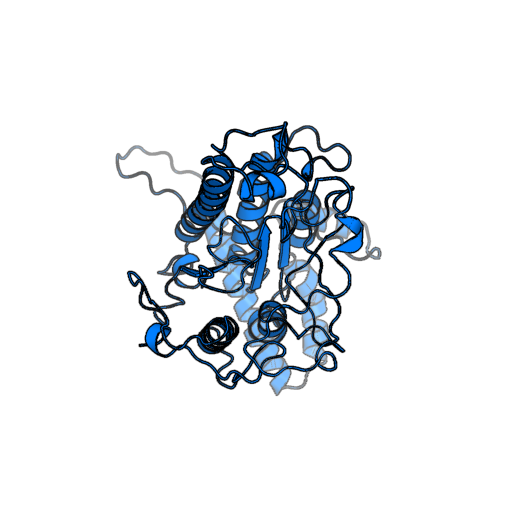18.447 16.253 1.00 35.59 98 PRO A O 1
ATOM 757 N N . THR A 1 99 ? -22.345 20.008 15.032 1.00 38.06 99 THR A N 1
ATOM 758 C CA . THR A 1 99 ? -22.611 21.151 15.908 1.00 38.06 99 THR A CA 1
ATOM 759 C C . THR A 1 99 ? -24.119 21.356 16.070 1.00 38.06 99 THR A C 1
ATOM 761 O O . THR A 1 99 ? -24.780 21.866 15.168 1.00 38.06 99 THR A O 1
ATOM 764 N N . GLY A 1 100 ? -24.673 20.932 17.211 1.00 41.69 100 GLY A N 1
ATOM 765 C CA . GLY A 1 100 ? -26.109 21.057 17.476 1.00 41.69 100 GLY A CA 1
ATOM 766 C C . GLY A 1 100 ? -26.636 20.538 18.820 1.00 41.69 100 GLY A C 1
ATOM 767 O O . GLY A 1 100 ? -27.851 20.472 18.977 1.00 41.69 100 GLY A O 1
ATOM 768 N N . GLY A 1 101 ? -25.799 20.173 19.798 1.00 39.47 101 GLY A N 1
ATOM 769 C CA . GLY A 1 101 ? -26.276 19.697 21.105 1.00 39.47 101 GLY A CA 1
ATOM 770 C C . GLY A 1 101 ? -25.565 20.353 22.290 1.00 39.47 101 GLY A C 1
ATOM 771 O O . GLY A 1 101 ? -24.432 20.812 22.185 1.00 39.47 101 GLY A O 1
ATOM 772 N N . SER A 1 102 ? -26.292 20.461 23.404 1.00 49.53 102 SER A N 1
ATOM 773 C CA . SER A 1 102 ? -25.942 21.246 24.596 1.00 49.53 102 SER A CA 1
ATOM 774 C C . SER A 1 102 ? -24.679 20.765 25.331 1.00 49.53 102 SER A C 1
ATOM 776 O O . SER A 1 102 ? -24.125 19.707 25.041 1.00 49.53 102 SER A O 1
ATOM 778 N N . SER A 1 103 ? -24.263 21.531 26.346 1.00 45.84 103 SER A N 1
ATOM 779 C CA . SER A 1 103 ? -23.111 21.321 27.246 1.00 45.84 103 SER A CA 1
ATOM 780 C C . SER A 1 103 ? -22.932 19.908 27.832 1.00 45.84 103 SER A C 1
ATOM 782 O O . SER A 1 103 ? -21.844 19.573 28.283 1.00 45.84 103 SER A O 1
ATOM 784 N N . THR A 1 104 ? -23.938 19.034 27.774 1.00 49.44 104 THR A N 1
ATOM 785 C CA . THR A 1 104 ? -23.806 17.601 28.094 1.00 49.44 104 THR A CA 1
ATOM 786 C C . THR A 1 104 ? -23.025 16.785 27.044 1.00 49.44 104 THR A C 1
ATOM 788 O O . THR A 1 104 ? -22.639 15.649 27.316 1.00 49.44 104 THR A O 1
ATOM 791 N N . GLN A 1 105 ? -22.761 17.338 25.851 1.00 47.75 105 GLN A N 1
ATOM 792 C CA . GLN A 1 105 ? -21.979 16.700 24.779 1.00 47.75 105 GLN A CA 1
ATOM 793 C C . GLN A 1 105 ? -20.464 16.923 24.890 1.00 47.75 105 GLN A C 1
ATOM 795 O O . GL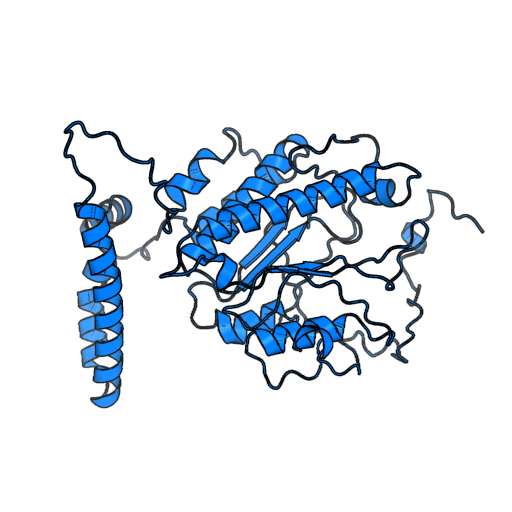N A 1 105 ? -19.701 16.048 24.488 1.00 47.75 105 GLN A O 1
ATOM 800 N N . SER A 1 106 ? -19.992 18.031 25.468 1.00 44.84 106 SER A N 1
ATOM 801 C CA . SER A 1 106 ? -18.552 18.230 25.713 1.00 44.84 106 SER A CA 1
ATOM 802 C C . SER A 1 106 ? -18.006 17.213 26.719 1.00 44.84 106 SER A C 1
ATOM 804 O O . SER A 1 106 ? -16.928 16.652 26.515 1.00 44.84 106 SER A O 1
ATOM 806 N N . ASP A 1 107 ? -18.802 16.879 27.735 1.00 49.06 107 ASP A N 1
ATOM 807 C CA . ASP A 1 107 ? -18.467 15.839 28.710 1.00 49.06 107 ASP A CA 1
ATOM 808 C C . ASP A 1 107 ? -18.525 14.435 28.090 1.00 49.06 107 ASP A C 1
ATOM 810 O O . ASP A 1 107 ? -17.742 13.562 28.463 1.00 49.06 107 ASP A O 1
ATOM 814 N N . ALA A 1 108 ? -19.392 14.223 27.092 1.00 47.84 108 ALA A N 1
ATOM 815 C CA . ALA A 1 108 ? -19.453 12.995 26.299 1.00 47.84 108 ALA A CA 1
ATOM 816 C C . ALA A 1 108 ? -18.202 12.799 25.433 1.00 47.84 108 ALA A C 1
ATOM 818 O O . ALA A 1 108 ? -17.657 11.700 25.378 1.00 47.84 108 ALA A O 1
ATOM 819 N N . VAL A 1 109 ? -17.697 13.866 24.809 1.00 49.75 109 VAL A N 1
ATOM 820 C CA . VAL A 1 109 ? -16.456 13.843 24.020 1.00 49.75 109 VAL A CA 1
ATOM 821 C C . VAL A 1 109 ? -15.249 13.541 24.908 1.00 49.75 109 VAL A C 1
ATOM 823 O O . VAL A 1 109 ? -14.401 12.727 24.537 1.00 49.75 109 VAL A O 1
ATOM 826 N N . ILE A 1 110 ? -15.178 14.126 26.108 1.00 50.34 110 ILE A N 1
ATOM 827 C CA . ILE A 1 110 ? -14.128 13.806 27.085 1.00 50.34 110 ILE A CA 1
ATOM 828 C C . ILE A 1 110 ? -14.290 12.363 27.574 1.00 50.34 110 ILE A C 1
ATOM 830 O O . ILE A 1 110 ? -13.311 11.625 27.614 1.00 50.34 110 ILE A O 1
ATOM 834 N N . ALA A 1 111 ? -15.504 11.907 27.880 1.00 48.72 111 ALA A N 1
ATOM 835 C CA . ALA A 1 111 ? -15.739 10.546 28.356 1.00 48.72 111 ALA A CA 1
ATOM 836 C C . ALA A 1 111 ? -15.453 9.470 27.293 1.00 48.72 111 ALA A C 1
ATOM 838 O O . ALA A 1 111 ? -14.902 8.432 27.639 1.00 48.72 111 ALA A O 1
ATOM 839 N N . VAL A 1 112 ? -15.741 9.717 26.012 1.00 51.25 112 VAL A N 1
ATOM 840 C CA . VAL A 1 112 ? -15.407 8.800 24.906 1.00 51.25 112 VAL A CA 1
ATOM 841 C C . VAL A 1 112 ? -13.904 8.828 24.609 1.00 51.25 112 VAL A C 1
ATOM 843 O O . VAL A 1 112 ? -13.282 7.778 24.485 1.00 51.25 112 VAL A O 1
ATOM 846 N N . SER A 1 113 ? -13.278 10.009 24.579 1.00 45.12 113 SER A N 1
ATOM 847 C CA . SER A 1 113 ? -11.831 10.138 24.323 1.00 45.12 113 SER A CA 1
ATOM 848 C C . SER A 1 113 ? -10.932 9.690 25.487 1.00 45.12 113 SER A C 1
ATOM 850 O O . SER A 1 113 ? -9.747 9.428 25.274 1.00 45.12 113 SER A O 1
ATOM 852 N N . THR A 1 114 ? -11.480 9.581 26.703 1.00 45.50 114 THR A N 1
ATOM 853 C CA . THR A 1 114 ? -10.794 9.060 27.904 1.00 45.50 114 THR A CA 1
ATOM 854 C C . THR A 1 114 ? -11.227 7.641 28.288 1.00 45.50 114 THR A C 1
ATOM 856 O O . THR A 1 114 ? -10.776 7.132 29.310 1.00 45.50 114 THR A O 1
ATOM 859 N N . GLY A 1 115 ? -12.091 6.994 27.494 1.00 44.59 115 GLY A N 1
ATOM 860 C CA . GLY A 1 115 ? -12.552 5.620 27.734 1.00 44.59 115 GLY A CA 1
ATOM 861 C C . GLY A 1 115 ? -13.546 5.446 28.895 1.00 44.59 115 GLY A C 1
ATOM 862 O O . GLY A 1 115 ? -13.793 4.323 29.317 1.00 44.59 115 GLY A O 1
ATOM 863 N N . LYS A 1 116 ? -14.132 6.530 29.424 1.00 43.75 116 LYS A N 1
ATOM 864 C CA . LYS A 1 116 ? -15.112 6.515 30.529 1.00 43.75 116 LYS A CA 1
ATOM 865 C C . LYS A 1 116 ? -16.557 6.194 30.109 1.00 43.75 116 LYS A C 1
ATOM 867 O O . LYS A 1 116 ? -17.317 5.748 30.964 1.00 43.75 116 LYS A O 1
ATOM 872 N N . LYS A 1 117 ? -16.971 6.441 28.854 1.00 43.16 117 LYS A N 1
ATOM 873 C CA . LYS A 1 117 ? -18.306 6.078 28.306 1.00 43.16 117 LYS A CA 1
ATOM 874 C C . LYS A 1 117 ? -18.237 5.761 26.808 1.00 43.16 117 LYS A C 1
ATOM 876 O O . LYS A 1 117 ? -17.410 6.341 26.110 1.00 43.16 117 LYS A O 1
ATOM 881 N N . ARG A 1 118 ? -19.098 4.862 26.304 1.00 53.81 118 ARG A N 1
ATOM 882 C CA . ARG A 1 118 ? -19.092 4.414 24.896 1.00 53.81 118 ARG A CA 1
ATOM 883 C C . ARG A 1 118 ? -19.843 5.399 24.001 1.00 53.81 118 ARG A C 1
ATOM 885 O O . ARG A 1 118 ? -20.821 6.002 24.426 1.00 53.81 118 ARG A O 1
ATOM 892 N N . ILE A 1 119 ? -19.465 5.486 22.724 1.00 51.72 119 ILE A N 1
ATOM 893 C CA . ILE A 1 119 ? -20.234 6.235 21.712 1.00 51.72 119 ILE A CA 1
ATOM 894 C C . ILE A 1 119 ? -21.629 5.621 21.486 1.00 51.72 119 ILE A C 1
ATOM 896 O O . ILE A 1 119 ? -22.605 6.338 21.290 1.00 51.72 119 ILE A O 1
ATOM 900 N N . VAL A 1 120 ? -21.738 4.294 21.627 1.00 50.81 120 VAL A N 1
ATOM 901 C CA . VAL A 1 120 ? -22.999 3.537 21.551 1.00 50.81 120 VAL A CA 1
ATOM 902 C C . VAL A 1 120 ? -23.956 3.913 22.684 1.00 50.81 120 VAL A C 1
ATOM 904 O O . VAL A 1 120 ? -25.158 3.970 22.452 1.00 50.81 120 VAL A O 1
ATOM 907 N N . ASP A 1 121 ? -23.455 4.271 23.872 1.00 53.06 121 ASP A N 1
ATOM 908 C CA . ASP A 1 121 ? -24.302 4.710 24.996 1.00 53.06 121 ASP A CA 1
ATOM 909 C C . ASP A 1 121 ? -25.040 6.019 24.687 1.00 53.06 121 ASP A C 1
ATOM 911 O O . ASP A 1 121 ? -26.136 6.254 25.194 1.00 53.06 121 ASP A O 1
ATOM 915 N N . TYR A 1 122 ? -24.466 6.848 23.812 1.00 54.56 122 TYR A N 1
ATOM 916 C CA . TYR A 1 122 ? -25.096 8.072 23.322 1.00 54.56 122 TYR A CA 1
ATOM 917 C C . TYR A 1 122 ? -26.030 7.814 22.137 1.00 54.56 122 TYR A C 1
ATOM 919 O O . TYR A 1 122 ? -27.040 8.500 21.998 1.00 54.56 122 TYR A O 1
ATOM 927 N N . LEU A 1 123 ? -25.741 6.797 21.321 1.00 55.53 123 LEU A N 1
ATOM 928 C CA . LEU A 1 123 ? -26.558 6.420 20.165 1.00 55.53 123 LEU A CA 1
ATOM 929 C C . LEU A 1 123 ? -27.727 5.493 20.529 1.00 55.53 123 LEU A C 1
ATOM 931 O O . LEU A 1 123 ? -28.692 5.414 19.780 1.00 55.53 123 LEU A O 1
ATOM 935 N N . LEU A 1 124 ? -27.705 4.841 21.694 1.00 56.00 124 LEU A N 1
ATOM 936 C CA . LEU A 1 124 ? -28.730 3.902 22.175 1.00 56.00 124 LEU A CA 1
ATOM 937 C C . LEU A 1 124 ? -30.149 4.498 22.183 1.00 56.00 124 LEU A C 1
ATOM 939 O O . LEU A 1 124 ? -31.124 3.789 21.925 1.00 56.00 124 LEU A O 1
ATOM 943 N N . GLY A 1 125 ? -30.276 5.802 22.447 1.00 59.50 125 GLY A N 1
ATOM 944 C CA . GLY A 1 125 ? -31.553 6.516 22.373 1.00 59.50 125 GLY A CA 1
ATOM 945 C C . GLY A 1 125 ? -32.087 6.654 20.945 1.00 59.50 125 GLY A C 1
ATOM 946 O O . GLY A 1 125 ? -33.286 6.491 20.720 1.00 59.50 125 GLY A O 1
ATOM 947 N N . ASP A 1 126 ? -31.207 6.894 19.976 1.00 59.78 126 ASP A N 1
ATOM 948 C CA . ASP A 1 126 ? -31.571 7.041 18.565 1.00 59.78 126 ASP A CA 1
ATOM 949 C C . ASP A 1 126 ? -31.729 5.682 17.871 1.00 59.78 126 ASP A C 1
ATOM 951 O O . ASP A 1 126 ? -32.643 5.505 17.068 1.00 59.78 126 ASP A O 1
ATOM 955 N N . LEU A 1 127 ? -30.954 4.673 18.277 1.00 57.53 127 LEU A N 1
ATOM 956 C CA . LEU A 1 127 ? -31.111 3.281 17.845 1.00 57.53 127 LEU A CA 1
ATOM 957 C C . LEU A 1 127 ? -32.484 2.715 18.243 1.00 57.53 127 LEU A C 1
ATOM 959 O O . LEU A 1 127 ? -33.111 2.009 17.455 1.00 57.53 127 LEU A O 1
ATOM 963 N N . LYS A 1 128 ? -33.012 3.090 19.418 1.00 61.53 128 LYS A N 1
ATOM 964 C CA . LYS A 1 128 ? -34.384 2.742 19.832 1.00 61.53 128 LYS A CA 1
ATOM 965 C C . LYS A 1 128 ? -35.454 3.388 18.946 1.00 61.53 128 LYS A C 1
ATOM 967 O O . LYS A 1 128 ? -36.465 2.746 18.665 1.00 61.53 128 LYS A O 1
ATOM 972 N N . LYS A 1 129 ? -35.236 4.623 18.477 1.00 66.88 129 LYS A N 1
ATOM 973 C CA . LYS A 1 129 ? -36.155 5.303 17.545 1.00 66.88 129 LYS A CA 1
ATOM 974 C C . LYS A 1 129 ? -36.127 4.651 16.164 1.00 66.88 129 LYS A C 1
ATOM 976 O O . LYS A 1 129 ? -37.187 4.393 15.603 1.00 66.88 129 LYS A O 1
ATOM 981 N N . VAL A 1 130 ? -34.941 4.313 15.654 1.00 67.69 130 VAL A N 1
ATOM 982 C CA . VAL A 1 130 ? -34.793 3.588 14.380 1.00 67.69 130 VAL A CA 1
ATOM 983 C C . VAL A 1 130 ? -35.458 2.215 14.462 1.00 67.69 130 VAL A C 1
ATOM 985 O O . VAL A 1 130 ? -36.262 1.885 13.599 1.00 67.69 130 VAL A O 1
ATOM 988 N N . LYS A 1 131 ? -35.242 1.463 15.550 1.00 58.38 131 LYS A N 1
ATOM 989 C CA . LYS A 1 131 ? -35.925 0.183 15.796 1.00 58.38 131 LYS A CA 1
ATOM 990 C C . LYS A 1 131 ? -37.449 0.311 15.749 1.00 58.38 131 LYS A C 1
ATOM 992 O O . LYS A 1 131 ? -38.110 -0.559 15.196 1.00 58.38 131 LYS A O 1
ATOM 997 N N . SER A 1 132 ? -38.008 1.386 16.311 1.00 71.81 132 SER A N 1
ATOM 998 C CA . SER A 1 132 ? -39.462 1.606 16.318 1.00 71.81 132 SER A CA 1
ATOM 999 C C . SER A 1 132 ? -40.063 1.916 14.941 1.00 71.81 132 SER A C 1
ATOM 1001 O O . SER A 1 132 ? -41.276 1.832 14.784 1.00 71.81 132 SER A O 1
ATOM 1003 N N . ALA A 1 133 ? -39.225 2.248 13.953 1.00 72.25 133 ALA A N 1
ATOM 1004 C CA . ALA A 1 133 ? -39.629 2.544 12.581 1.00 72.25 133 ALA A CA 1
ATOM 1005 C C . ALA A 1 133 ? -39.440 1.359 11.608 1.00 72.25 133 ALA A C 1
ATOM 1007 O O . ALA A 1 133 ? -39.818 1.477 10.444 1.00 72.25 133 ALA A O 1
ATOM 1008 N N . LEU A 1 134 ? -38.859 0.238 12.055 1.00 73.19 134 LEU A N 1
ATOM 1009 C CA . LEU A 1 134 ? -38.579 -0.942 11.227 1.00 73.19 134 LEU A CA 1
ATOM 1010 C C . LEU A 1 134 ? -39.702 -1.989 11.308 1.00 73.19 134 LEU A C 1
ATOM 1012 O O . LEU A 1 134 ? -40.341 -2.153 12.351 1.00 73.19 134 LEU A O 1
ATOM 1016 N N . GLY A 1 135 ? -39.914 -2.743 10.223 1.00 74.00 135 GLY A N 1
ATOM 1017 C CA . GLY A 1 135 ? -40.822 -3.892 10.213 1.00 74.00 135 GLY A CA 1
ATOM 1018 C C . GLY A 1 135 ? -40.290 -5.064 11.050 1.00 74.00 135 GLY A C 1
ATOM 1019 O O . GLY A 1 135 ? -39.098 -5.153 11.341 1.00 74.00 135 GLY A O 1
ATOM 1020 N N . ALA A 1 136 ? -41.162 -6.008 11.429 1.00 62.47 136 ALA A N 1
ATOM 1021 C CA . ALA A 1 136 ? -40.827 -7.093 12.367 1.00 62.47 136 ALA A CA 1
ATOM 1022 C C . ALA A 1 136 ? -39.599 -7.936 11.954 1.00 62.47 136 ALA A C 1
ATOM 1024 O O . ALA A 1 136 ? -38.805 -8.337 12.805 1.00 62.47 136 ALA A O 1
ATOM 1025 N N . HIS A 1 137 ? -39.412 -8.171 10.652 1.00 46.66 137 HIS A N 1
ATOM 1026 C CA . HIS A 1 137 ? -38.269 -8.928 10.136 1.00 46.66 137 HIS A CA 1
ATOM 1027 C C . HIS A 1 137 ? -36.962 -8.109 10.162 1.00 46.66 137 HIS A C 1
ATOM 1029 O O . HIS A 1 137 ? -35.894 -8.641 10.472 1.00 46.66 137 HIS A O 1
ATOM 1035 N N . GLU A 1 138 ? -37.028 -6.810 9.873 1.00 46.12 138 GLU A N 1
ATOM 1036 C CA . GLU A 1 138 ? -35.870 -5.906 9.844 1.00 46.12 138 GLU A CA 1
ATOM 1037 C C . GLU A 1 138 ? -35.410 -5.557 11.262 1.00 46.12 138 GLU A C 1
ATOM 1039 O O . GLU A 1 138 ? -34.212 -5.501 11.534 1.00 46.12 138 GLU A O 1
ATOM 1044 N N . ALA A 1 139 ? -36.358 -5.427 12.194 1.00 55.22 139 ALA A N 1
ATOM 1045 C CA . ALA A 1 139 ? -36.084 -5.226 13.609 1.00 55.22 139 ALA A CA 1
ATOM 1046 C C . ALA A 1 139 ? -35.294 -6.397 14.220 1.00 55.22 139 ALA A C 1
ATOM 1048 O O . ALA A 1 139 ? -34.421 -6.169 15.053 1.00 55.22 139 ALA A O 1
ATOM 1049 N N . SER A 1 140 ? -35.550 -7.639 13.787 1.00 51.09 140 SER A N 1
ATOM 1050 C CA . SER A 1 140 ? -34.820 -8.819 14.273 1.00 51.09 140 SER A CA 1
ATOM 1051 C C . SER A 1 140 ? -33.373 -8.869 13.766 1.00 51.09 140 SER A C 1
ATOM 1053 O O . SER A 1 140 ? -32.471 -9.177 14.543 1.00 51.09 140 SER A O 1
ATOM 1055 N N . ALA A 1 141 ? -33.130 -8.517 12.499 1.00 50.84 141 ALA A N 1
ATOM 1056 C CA . ALA A 1 141 ? -31.776 -8.430 11.946 1.00 50.84 141 ALA A CA 1
ATOM 1057 C C . ALA A 1 141 ? -30.983 -7.259 12.555 1.00 50.84 141 ALA A C 1
ATOM 1059 O O . ALA A 1 141 ? -29.796 -7.390 12.855 1.00 50.84 141 ALA A O 1
ATOM 1060 N N . PHE A 1 142 ? -31.654 -6.130 12.789 1.00 58.62 142 PHE A N 1
ATOM 1061 C CA . PHE A 1 142 ? -31.081 -4.965 13.456 1.00 58.62 142 PHE A CA 1
ATOM 1062 C C . PHE A 1 142 ? -30.700 -5.268 14.914 1.00 58.62 142 PHE A C 1
ATOM 1064 O O . PHE A 1 142 ? -29.597 -4.938 15.337 1.00 58.62 142 PHE A O 1
ATOM 1071 N N . GLU A 1 143 ? -31.553 -5.971 15.662 1.00 57.44 143 GLU A N 1
ATOM 1072 C CA . GLU A 1 143 ? -31.259 -6.423 17.031 1.00 57.44 143 GLU A CA 1
ATOM 1073 C C . GLU A 1 143 ? -30.085 -7.404 17.103 1.00 57.44 143 GLU A C 1
ATOM 1075 O O . GLU A 1 143 ? -29.227 -7.276 17.976 1.00 57.44 143 GLU A O 1
ATOM 1080 N N . ALA A 1 144 ? -29.990 -8.343 16.157 1.00 55.41 144 ALA A N 1
ATOM 1081 C CA . ALA A 1 144 ? -28.843 -9.244 16.069 1.00 55.41 144 ALA A CA 1
ATOM 1082 C C . ALA A 1 144 ? -27.535 -8.474 15.808 1.00 55.41 144 ALA A C 1
ATOM 1084 O O . ALA A 1 144 ? -26.499 -8.781 16.396 1.00 55.41 144 ALA A O 1
ATOM 1085 N N . HIS A 1 145 ? -27.588 -7.430 14.975 1.00 54.44 145 HIS A N 1
ATOM 1086 C CA . HIS A 1 145 ? -26.434 -6.582 14.688 1.00 54.44 145 HIS A CA 1
ATOM 1087 C C . HIS A 1 145 ? -26.017 -5.725 15.894 1.00 54.44 145 HIS A C 1
ATOM 1089 O O . HIS A 1 145 ? -24.829 -5.615 16.189 1.00 54.44 145 HIS A O 1
ATOM 1095 N N . LEU A 1 146 ? -26.982 -5.168 16.632 1.00 59.16 146 LEU A N 1
ATOM 1096 C CA . LEU A 1 146 ? -26.713 -4.435 17.871 1.00 59.16 146 LEU A CA 1
ATOM 1097 C C . LEU A 1 146 ? -26.139 -5.336 18.964 1.00 59.16 146 LEU A C 1
ATOM 1099 O O . LEU A 1 146 ? -25.197 -4.938 19.640 1.00 59.16 146 LEU A O 1
ATOM 1103 N N . THR A 1 147 ? -26.647 -6.563 19.079 1.00 58.19 147 THR A N 1
ATOM 1104 C CA . THR A 1 147 ? -26.131 -7.564 20.022 1.00 58.19 147 THR A CA 1
ATOM 1105 C C . THR A 1 147 ? -24.678 -7.912 19.701 1.00 58.19 147 THR A C 1
ATOM 1107 O O . THR A 1 147 ? -23.839 -7.884 20.594 1.00 58.19 147 THR A O 1
ATOM 1110 N N . ALA A 1 148 ? -24.348 -8.130 18.424 1.00 51.66 148 ALA A N 1
ATOM 1111 C CA . ALA A 1 148 ? -22.971 -8.385 17.998 1.00 51.66 148 ALA A CA 1
ATOM 1112 C C . ALA A 1 148 ? -22.038 -7.192 18.288 1.00 51.66 148 ALA A C 1
ATOM 1114 O O . ALA A 1 148 ? -20.905 -7.378 18.730 1.00 51.66 148 ALA A O 1
ATOM 1115 N N . LEU A 1 149 ? -22.513 -5.956 18.090 1.00 51.72 149 LEU A N 1
ATOM 1116 C CA . LEU A 1 149 ? -21.761 -4.751 18.453 1.00 51.72 149 LEU A CA 1
ATOM 1117 C C . LEU A 1 149 ? -21.572 -4.629 19.972 1.00 51.72 149 LEU A C 1
ATOM 1119 O O . LEU A 1 149 ? -20.491 -4.248 20.419 1.00 51.72 149 LEU A O 1
ATOM 1123 N N . ASP A 1 150 ? -22.581 -4.952 20.780 1.00 53.12 150 ASP A N 1
ATOM 1124 C CA . ASP A 1 150 ? -22.480 -4.930 22.241 1.00 53.12 150 ASP A CA 1
ATOM 1125 C C . ASP A 1 150 ? -21.560 -6.033 22.784 1.00 53.12 150 ASP A C 1
ATOM 1127 O O . ASP A 1 150 ? -20.818 -5.782 23.732 1.00 53.12 150 ASP A O 1
ATOM 1131 N N . GLU A 1 151 ? -21.541 -7.219 22.173 1.00 51.69 151 GLU A N 1
ATOM 1132 C CA . GLU A 1 151 ? -20.640 -8.320 22.537 1.00 51.69 151 GLU A CA 1
ATOM 1133 C C . GLU A 1 151 ? -19.176 -7.976 22.250 1.00 51.69 151 GLU A C 1
ATOM 1135 O O . GLU A 1 151 ? -18.347 -8.062 23.157 1.00 51.69 151 GLU A O 1
ATOM 1140 N N . ILE A 1 152 ? -18.877 -7.457 21.052 1.00 50.97 152 ILE A N 1
ATOM 1141 C CA . ILE A 1 152 ? -17.535 -6.965 20.690 1.00 50.97 152 ILE A CA 1
ATOM 1142 C C . ILE A 1 152 ? -17.075 -5.875 21.672 1.00 50.97 152 ILE A C 1
ATOM 1144 O O . ILE A 1 152 ? -15.925 -5.856 22.115 1.00 50.97 152 ILE A O 1
ATOM 1148 N N . ASN A 1 153 ? -17.981 -4.973 22.058 1.00 52.53 153 ASN A N 1
ATOM 1149 C CA . ASN A 1 153 ? -17.675 -3.904 23.006 1.00 52.53 153 ASN A CA 1
ATOM 1150 C C . ASN A 1 153 ? -17.531 -4.403 24.456 1.00 52.53 153 ASN A C 1
ATOM 1152 O O . ASN A 1 153 ? -16.736 -3.848 25.215 1.00 52.53 153 ASN A O 1
ATOM 1156 N N . ARG A 1 154 ? -18.270 -5.438 24.868 1.00 50.19 154 ARG A N 1
ATOM 1157 C CA . ARG A 1 154 ? -18.159 -6.051 26.201 1.00 50.19 154 ARG A CA 1
ATOM 1158 C C . ARG A 1 154 ? -16.833 -6.787 26.360 1.00 50.19 154 ARG A C 1
ATOM 1160 O O . ARG A 1 154 ? -16.189 -6.658 27.400 1.00 50.19 154 ARG A O 1
ATOM 1167 N N . ASP A 1 155 ? -16.398 -7.486 25.321 1.00 48.69 155 ASP A N 1
ATOM 1168 C CA . ASP A 1 155 ? -15.105 -8.169 25.302 1.00 48.69 155 ASP A CA 1
ATOM 1169 C C . ASP A 1 155 ? -13.944 -7.162 25.345 1.00 48.69 155 ASP A C 1
ATOM 1171 O O . ASP A 1 155 ? -12.948 -7.380 26.042 1.00 48.69 155 ASP A O 1
ATOM 1175 N N . LEU A 1 156 ? -14.117 -5.996 24.712 1.00 48.50 156 LEU A N 1
ATOM 1176 C CA . LEU A 1 156 ? -13.187 -4.870 24.812 1.00 48.50 156 LEU A CA 1
ATOM 1177 C C . LEU A 1 156 ? -13.115 -4.293 26.240 1.00 48.50 156 LEU A C 1
ATOM 1179 O O . LEU A 1 156 ? -12.021 -4.065 26.751 1.00 48.50 156 LEU A O 1
ATOM 1183 N N . VAL A 1 157 ? -14.252 -4.106 26.920 1.00 47.97 157 VAL A N 1
ATOM 1184 C CA . VAL A 1 157 ? -14.306 -3.597 28.307 1.00 47.97 157 VAL A CA 1
ATOM 1185 C C . VAL A 1 157 ? -13.712 -4.591 29.304 1.00 47.97 157 VAL A C 1
ATOM 1187 O O . VAL A 1 157 ? -12.950 -4.195 30.187 1.00 47.97 157 VAL A O 1
ATOM 1190 N N . ASN A 1 158 ? -14.002 -5.883 29.152 1.00 47.84 158 ASN A N 1
ATOM 1191 C CA . ASN A 1 158 ? -13.411 -6.925 29.990 1.00 47.84 158 ASN A CA 1
ATOM 1192 C C . ASN A 1 158 ? -11.887 -6.949 29.840 1.00 47.84 158 ASN A C 1
ATOM 1194 O O . ASN A 1 158 ? -11.175 -7.047 30.835 1.00 47.84 158 ASN A O 1
ATOM 1198 N N . ALA A 1 159 ? -11.385 -6.745 28.621 1.00 47.12 159 ALA A N 1
ATOM 1199 C CA . ALA A 1 159 ? -9.959 -6.616 28.361 1.00 47.12 159 ALA A CA 1
ATOM 1200 C C . ALA A 1 159 ? -9.320 -5.331 28.926 1.00 47.12 159 ALA A C 1
ATOM 1202 O O . ALA A 1 159 ? -8.120 -5.335 29.206 1.00 47.12 159 ALA A O 1
ATOM 1203 N N . MET A 1 160 ? -10.079 -4.240 29.088 1.00 45.69 160 MET A N 1
ATOM 1204 C CA . MET A 1 160 ? -9.597 -2.986 29.690 1.00 45.69 160 MET A CA 1
ATOM 1205 C C . MET A 1 160 ? -9.627 -3.024 31.227 1.00 45.69 160 MET A C 1
ATOM 1207 O O . MET A 1 160 ? -8.710 -2.518 31.870 1.00 45.69 160 MET A O 1
ATOM 1211 N N . ASN A 1 161 ? -10.630 -3.671 31.828 1.00 45.88 161 ASN A N 1
ATOM 1212 C CA . ASN A 1 161 ? -10.786 -3.764 33.285 1.00 45.88 161 ASN A CA 1
ATOM 1213 C C . ASN A 1 161 ? -9.825 -4.765 33.947 1.00 45.88 161 ASN A C 1
ATOM 1215 O O . ASN A 1 161 ? -9.525 -4.634 35.130 1.00 45.88 161 ASN A O 1
ATOM 1219 N N . THR A 1 162 ? -9.282 -5.731 33.202 1.00 47.78 162 THR A N 1
ATOM 1220 C CA . THR A 1 162 ? -8.215 -6.622 33.697 1.00 47.78 162 THR A CA 1
ATOM 1221 C C . THR A 1 162 ? -6.830 -5.956 33.733 1.00 47.78 162 THR A C 1
ATOM 1223 O O . THR A 1 162 ? -5.848 -6.595 34.099 1.00 47.78 162 THR A O 1
ATOM 1226 N N . GLY A 1 163 ? -6.726 -4.671 33.373 1.00 44.88 163 GLY A N 1
ATOM 1227 C CA . GLY A 1 163 ? -5.488 -3.888 33.345 1.00 44.88 163 GLY A CA 1
ATOM 1228 C C . GLY A 1 163 ? -5.139 -3.154 34.645 1.00 44.88 163 GLY A C 1
ATOM 1229 O O . GLY A 1 163 ? -4.580 -2.061 34.583 1.00 44.88 163 GLY A O 1
ATOM 1230 N N . THR A 1 164 ? -5.465 -3.679 35.833 1.00 35.34 164 THR A N 1
ATOM 1231 C CA . THR A 1 164 ? -5.023 -3.071 37.107 1.00 35.34 164 THR A CA 1
ATOM 1232 C C . THR A 1 164 ? -4.559 -4.119 38.122 1.00 35.34 164 THR A C 1
ATOM 1234 O O . THR A 1 164 ? -5.364 -4.778 38.763 1.00 35.34 164 THR A O 1
ATOM 1237 N N . SER A 1 165 ? -3.229 -4.197 38.259 1.00 36.22 165 SER A N 1
ATOM 1238 C CA . SER A 1 165 ? -2.416 -4.680 39.388 1.00 36.22 165 SER A CA 1
ATOM 1239 C C . SER A 1 165 ? -2.728 -6.049 40.010 1.00 36.22 165 SER A C 1
ATOM 1241 O O . SER A 1 165 ? -3.666 -6.203 40.783 1.00 36.22 165 SER A O 1
ATOM 1243 N N . ASN A 1 166 ? -1.788 -6.985 39.848 1.00 30.45 166 ASN A N 1
ATOM 1244 C CA . ASN A 1 166 ? -1.267 -7.707 41.007 1.00 30.45 166 ASN A CA 1
ATOM 1245 C C . ASN A 1 166 ? 0.244 -7.915 40.854 1.00 30.45 166 ASN A C 1
ATOM 1247 O O . ASN A 1 166 ? 0.710 -8.789 40.127 1.00 30.45 166 ASN A O 1
ATOM 1251 N N . ASN A 1 167 ? 1.005 -7.087 41.572 1.00 39.62 167 ASN A N 1
ATOM 1252 C CA . ASN A 1 167 ? 2.383 -7.376 41.938 1.00 39.62 167 ASN A CA 1
ATOM 1253 C C . ASN A 1 167 ? 2.385 -8.581 42.885 1.00 39.62 167 ASN A C 1
ATOM 1255 O O . ASN A 1 167 ? 2.053 -8.441 44.059 1.00 39.62 167 ASN A O 1
ATOM 1259 N N . ASN A 1 168 ? 2.797 -9.746 42.391 1.00 32.62 168 ASN A N 1
ATOM 1260 C CA . ASN A 1 168 ? 3.527 -10.702 43.212 1.00 32.62 168 ASN A CA 1
ATOM 1261 C C . ASN A 1 168 ? 4.462 -11.558 42.352 1.00 32.62 168 ASN A C 1
ATOM 1263 O O . ASN A 1 168 ? 4.101 -12.040 41.283 1.00 32.62 168 ASN A O 1
ATOM 1267 N N . SER A 1 169 ? 5.688 -11.672 42.854 1.00 37.91 169 SER A N 1
ATOM 1268 C CA . SER A 1 169 ? 6.854 -12.347 42.288 1.00 37.91 169 SER A CA 1
ATOM 1269 C C . SER A 1 169 ? 6.566 -13.763 41.771 1.00 37.91 169 SER A C 1
ATOM 1271 O O . SER A 1 169 ? 5.995 -14.585 42.485 1.00 37.91 169 SER A O 1
ATOM 1273 N N . GLY A 1 170 ? 7.033 -14.059 40.555 1.00 25.00 170 GLY A N 1
ATOM 1274 C CA . GLY A 1 170 ? 7.019 -15.395 39.961 1.00 25.00 170 GLY A CA 1
ATOM 1275 C C . GLY A 1 170 ? 7.597 -15.385 38.547 1.00 25.00 170 GLY A C 1
ATOM 1276 O O . GLY A 1 170 ? 6.926 -15.009 37.596 1.00 25.00 170 GLY A O 1
ATOM 1277 N N . ASN A 1 171 ? 8.866 -15.764 38.431 1.00 37.50 171 ASN A N 1
ATOM 1278 C CA . ASN A 1 171 ? 9.640 -15.910 37.199 1.00 37.50 171 ASN A CA 1
ATOM 1279 C C . ASN A 1 171 ? 8.892 -16.714 36.107 1.00 37.50 171 ASN A C 1
ATOM 1281 O O . ASN A 1 171 ? 8.592 -17.888 36.319 1.00 37.50 171 ASN A O 1
ATOM 1285 N N . GLY A 1 172 ? 8.650 -16.117 34.934 1.00 26.17 172 GLY A N 1
ATOM 1286 C CA . GLY A 1 172 ? 8.105 -16.831 33.774 1.00 26.17 172 GLY A CA 1
ATOM 1287 C C . GLY A 1 172 ? 7.696 -15.924 32.612 1.00 26.17 172 GLY A C 1
ATOM 1288 O O . GLY A 1 172 ? 6.631 -15.329 32.653 1.00 26.17 172 GLY A O 1
ATOM 1289 N N . GLY A 1 173 ? 8.540 -15.866 31.574 1.00 25.91 173 GLY A N 1
ATOM 1290 C CA . GLY A 1 173 ? 8.172 -15.560 30.184 1.00 25.91 173 GLY A CA 1
ATOM 1291 C C . GLY A 1 173 ? 7.496 -14.214 29.911 1.00 25.91 173 GLY A C 1
ATOM 1292 O O . GLY A 1 173 ? 6.292 -14.065 30.076 1.00 25.91 173 GLY A O 1
ATOM 1293 N N . SER A 1 174 ? 8.259 -13.261 29.373 1.00 27.19 174 SER A N 1
ATOM 1294 C CA . SER A 1 174 ? 7.725 -12.037 28.767 1.00 27.19 174 SER A CA 1
ATOM 1295 C C . SER A 1 174 ? 6.755 -12.388 27.627 1.00 27.19 174 SER A C 1
ATOM 1297 O O . SER A 1 174 ? 7.179 -12.679 26.508 1.00 27.19 174 SER A O 1
ATOM 1299 N N . VAL A 1 175 ? 5.451 -12.402 27.910 1.00 30.12 175 VAL A N 1
ATOM 1300 C CA . VAL A 1 175 ? 4.410 -12.421 26.880 1.00 30.12 175 VAL A CA 1
ATOM 1301 C C . VAL A 1 175 ? 4.273 -10.984 26.405 1.00 30.12 175 VAL A C 1
ATOM 1303 O O . VAL A 1 175 ? 3.626 -10.158 27.047 1.00 30.12 175 VAL A O 1
ATOM 1306 N N . ALA A 1 176 ? 4.938 -10.671 25.294 1.00 30.39 176 ALA A N 1
ATOM 1307 C CA . ALA A 1 176 ? 4.677 -9.453 24.549 1.00 30.39 176 ALA A CA 1
ATOM 1308 C C . ALA A 1 176 ? 3.170 -9.396 24.260 1.00 30.39 176 ALA A C 1
ATOM 1310 O O . ALA A 1 176 ? 2.632 -10.255 23.563 1.00 30.39 176 ALA A O 1
ATOM 1311 N N . THR A 1 177 ? 2.473 -8.420 24.835 1.00 36.12 177 THR A N 1
ATOM 1312 C CA . THR A 1 177 ? 1.071 -8.158 24.514 1.00 36.12 177 THR A CA 1
ATOM 1313 C C . THR A 1 177 ? 0.985 -7.842 23.025 1.00 36.12 177 THR A C 1
ATOM 1315 O O . THR A 1 177 ? 1.482 -6.800 22.597 1.00 36.12 177 THR A O 1
ATOM 1318 N N . SER A 1 178 ? 0.403 -8.754 22.239 1.00 40.31 178 SER A N 1
ATOM 1319 C CA . SER A 1 178 ? 0.110 -8.547 20.817 1.00 40.31 178 SER A CA 1
ATOM 1320 C C . SER A 1 178 ? -0.541 -7.175 20.611 1.00 40.31 178 SER A C 1
ATOM 1322 O O . SER A 1 178 ? -1.420 -6.820 21.407 1.00 40.31 178 SER A O 1
ATOM 1324 N N . PRO A 1 179 ? -0.171 -6.391 19.580 1.00 50.72 179 PRO A N 1
ATOM 1325 C CA . PRO A 1 179 ? -0.797 -5.106 19.335 1.00 50.72 179 PRO A CA 1
ATOM 1326 C C . PRO A 1 179 ? -2.264 -5.341 18.978 1.00 50.72 179 PRO A C 1
ATOM 1328 O O . PRO A 1 179 ? -2.601 -5.799 17.888 1.00 50.72 179 PRO A O 1
ATOM 1331 N N . LYS A 1 180 ? -3.137 -5.042 19.938 1.00 71.12 180 LYS A N 1
ATOM 1332 C CA . LYS A 1 180 ? -4.538 -4.719 19.679 1.00 71.12 180 LYS A CA 1
ATOM 1333 C C . LYS A 1 180 ? -4.577 -3.427 18.856 1.00 71.12 180 LYS A C 1
ATOM 1335 O O . LYS A 1 180 ? -3.603 -2.676 18.849 1.00 71.12 180 LYS A O 1
ATOM 1340 N N . CYS A 1 181 ? -5.694 -3.169 18.178 1.00 80.19 181 CYS A N 1
ATOM 1341 C CA . CYS A 1 181 ? -5.995 -1.847 17.626 1.00 80.19 181 CYS A CA 1
ATOM 1342 C C . CYS A 1 181 ? -5.746 -0.770 18.701 1.00 80.19 181 CYS A C 1
ATOM 1344 O O . CYS A 1 181 ? -6.507 -0.655 19.661 1.00 80.19 181 CYS A O 1
ATOM 1346 N N . ASP A 1 182 ? -4.652 -0.026 18.558 1.00 83.38 182 ASP A N 1
ATOM 1347 C CA . ASP A 1 182 ? -4.243 1.072 19.433 1.00 83.38 182 ASP A CA 1
ATOM 1348 C C . ASP A 1 182 ? -3.365 2.048 18.628 1.00 83.38 182 ASP A C 1
ATOM 1350 O O . ASP A 1 182 ? -2.141 2.135 18.814 1.00 83.38 182 ASP A O 1
ATOM 1354 N N . PRO A 1 183 ? -3.978 2.780 17.681 1.00 83.81 183 PRO A N 1
ATOM 1355 C CA . PRO A 1 183 ? -3.262 3.714 16.823 1.00 83.81 183 PRO A CA 1
ATOM 1356 C C . PRO A 1 183 ? -2.642 4.854 17.631 1.00 83.81 183 PRO A C 1
ATOM 1358 O O . PRO A 1 183 ? -1.573 5.351 17.280 1.00 83.81 183 PRO A O 1
ATOM 1361 N N . LYS A 1 184 ? -3.264 5.250 18.749 1.00 79.12 184 LYS A N 1
ATOM 1362 C CA . LYS A 1 184 ? -2.766 6.348 19.576 1.00 79.12 184 LYS A CA 1
ATOM 1363 C C . LYS A 1 184 ? -1.412 5.996 20.177 1.00 79.12 184 LYS A C 1
ATOM 1365 O O . LYS A 1 184 ? -0.465 6.754 19.968 1.00 79.12 184 LYS A O 1
ATOM 1370 N N . THR A 1 185 ? -1.307 4.874 20.884 1.00 81.00 185 THR A N 1
ATOM 1371 C CA . THR A 1 185 ? -0.043 4.462 21.510 1.00 81.00 185 THR A CA 1
ATOM 1372 C C . THR A 1 185 ? 0.988 4.069 20.455 1.00 81.00 185 THR A C 1
ATOM 1374 O O . THR A 1 185 ? 2.159 4.420 20.584 1.00 81.00 185 THR A O 1
ATOM 1377 N N . SER A 1 186 ? 0.553 3.405 19.380 1.00 80.19 186 SER A N 1
ATOM 1378 C CA . SER A 1 186 ? 1.459 2.869 18.356 1.00 80.19 186 SER A CA 1
ATOM 1379 C C . SER A 1 186 ? 2.035 3.932 17.413 1.00 80.19 186 SER A C 1
ATOM 1381 O O . SER A 1 186 ? 3.127 3.734 16.886 1.00 80.19 186 SER A O 1
ATOM 1383 N N . ILE A 1 187 ? 1.324 5.045 17.176 1.00 88.56 187 ILE A N 1
ATOM 1384 C CA . ILE A 1 187 ? 1.674 6.013 16.119 1.00 88.56 187 ILE A CA 1
ATOM 1385 C C . ILE A 1 187 ? 1.989 7.407 16.668 1.00 88.56 187 ILE A C 1
ATOM 1387 O O . ILE A 1 187 ? 2.876 8.069 16.136 1.00 88.56 187 ILE A O 1
ATOM 1391 N N . SER A 1 188 ? 1.323 7.883 17.730 1.00 82.88 188 SER A N 1
ATOM 1392 C CA . SER A 1 188 ? 1.428 9.304 18.129 1.00 82.88 188 SER A CA 1
ATOM 1393 C C . SER A 1 188 ? 2.864 9.743 18.435 1.00 82.88 188 SER A C 1
ATOM 1395 O O . SER A 1 188 ? 3.243 10.865 18.112 1.00 82.88 188 SER A O 1
ATOM 1397 N N . GLY A 1 189 ? 3.673 8.856 19.025 1.00 86.56 189 GLY A N 1
ATOM 1398 C CA . GLY A 1 189 ? 5.083 9.121 19.334 1.00 86.56 189 GLY A CA 1
ATOM 1399 C C . GLY A 1 189 ? 6.035 9.024 18.136 1.00 86.56 189 GLY A C 1
ATOM 1400 O O . GLY A 1 189 ? 7.221 9.293 18.288 1.00 86.56 189 GLY A O 1
ATOM 1401 N N . LEU A 1 190 ? 5.543 8.624 16.961 1.00 92.00 190 LEU A N 1
ATOM 1402 C CA . LEU A 1 190 ? 6.342 8.484 15.743 1.00 92.00 190 LEU A CA 1
ATOM 1403 C C . LEU A 1 190 ? 6.385 9.765 14.909 1.00 92.00 190 LEU A C 1
ATOM 1405 O O . LEU A 1 190 ? 7.226 9.863 14.018 1.00 92.00 190 LEU A O 1
ATOM 1409 N N . PHE A 1 191 ? 5.496 10.730 15.159 1.00 94.12 191 PHE A N 1
ATOM 1410 C CA . PHE A 1 191 ? 5.499 12.005 14.444 1.00 94.12 191 PHE A CA 1
ATOM 1411 C C . PHE A 1 191 ? 6.705 12.867 14.844 1.00 94.12 191 PHE A C 1
ATOM 1413 O O . PHE A 1 191 ? 7.083 12.884 16.020 1.00 94.12 191 PHE A O 1
ATOM 1420 N N . PRO A 1 192 ? 7.318 13.606 13.900 1.00 92.06 192 PRO A N 1
ATOM 1421 C CA . PRO A 1 192 ? 8.377 14.545 14.240 1.00 92.06 192 PRO A CA 1
ATOM 1422 C C . PRO A 1 192 ? 7.833 15.691 15.098 1.00 92.06 192 PRO A C 1
ATOM 1424 O O . PRO A 1 192 ? 6.668 16.077 15.007 1.00 92.06 192 PRO A O 1
ATOM 1427 N N . THR A 1 193 ? 8.706 16.276 15.918 1.00 90.19 193 THR A N 1
ATOM 1428 C CA . THR A 1 193 ? 8.362 17.420 16.779 1.00 90.19 193 THR A CA 1
ATOM 1429 C C . THR A 1 193 ? 8.063 18.688 15.981 1.00 90.19 193 THR A C 1
ATOM 1431 O O . THR A 1 193 ? 7.285 19.526 16.433 1.00 90.19 193 THR A O 1
ATOM 1434 N N . LYS A 1 194 ? 8.661 18.823 14.791 1.00 88.75 194 LYS A N 1
ATOM 1435 C CA . LYS A 1 194 ? 8.396 19.896 13.831 1.00 88.75 194 LYS A CA 1
ATOM 1436 C C . LYS A 1 194 ? 7.772 19.307 12.572 1.00 88.75 194 LYS A C 1
ATOM 1438 O O . LYS A 1 194 ? 8.385 18.482 11.902 1.00 88.75 194 LYS A O 1
ATOM 1443 N N . MET A 1 195 ? 6.555 19.744 12.274 1.00 92.56 195 MET A N 1
ATOM 1444 C CA . MET A 1 195 ? 5.793 19.388 11.077 1.00 92.56 195 MET A CA 1
ATOM 1445 C C . MET A 1 195 ? 5.479 20.670 10.304 1.00 92.56 195 MET A C 1
ATOM 1447 O O . MET A 1 195 ? 4.325 21.087 10.215 1.00 92.56 195 MET A O 1
ATOM 1451 N N . ASP A 1 196 ? 6.525 21.326 9.805 1.00 89.44 196 ASP A N 1
ATOM 1452 C CA . ASP A 1 196 ? 6.387 22.511 8.957 1.00 89.44 196 ASP A CA 1
ATOM 1453 C C . ASP A 1 196 ? 5.671 22.151 7.638 1.00 89.44 196 ASP A C 1
ATOM 1455 O O . ASP A 1 196 ? 5.398 20.979 7.350 1.00 89.44 196 ASP A O 1
ATOM 1459 N N . ASN A 1 197 ? 5.343 23.149 6.815 1.00 85.69 197 ASN A N 1
ATOM 1460 C CA . ASN A 1 197 ? 4.665 22.889 5.547 1.00 85.69 197 ASN A CA 1
ATOM 1461 C C . ASN A 1 197 ? 5.472 21.900 4.685 1.00 85.69 197 ASN A C 1
ATOM 1463 O O . ASN A 1 197 ? 6.672 22.081 4.494 1.00 85.69 197 ASN A O 1
ATOM 1467 N N . GLU A 1 198 ? 4.802 20.864 4.173 1.00 91.06 198 GLU A N 1
ATOM 1468 C CA . GLU A 1 198 ? 5.410 19.828 3.322 1.00 91.06 198 GLU A CA 1
ATOM 1469 C C . GLU A 1 198 ? 6.581 19.064 3.979 1.00 91.06 198 GLU A C 1
ATOM 1471 O O . GLU A 1 198 ? 7.435 18.518 3.284 1.00 91.06 198 GLU A O 1
ATOM 1476 N N . TRP A 1 199 ? 6.614 18.961 5.318 1.00 94.75 199 TRP A N 1
ATOM 1477 C CA . TRP A 1 199 ? 7.647 18.203 6.049 1.00 94.75 199 TRP A CA 1
ATOM 1478 C C . TRP A 1 199 ? 7.826 16.763 5.540 1.00 94.75 199 TRP A C 1
ATOM 1480 O O . TRP A 1 199 ? 8.934 16.238 5.523 1.00 94.75 199 TRP A O 1
ATOM 1490 N N . TYR A 1 200 ? 6.740 16.143 5.081 1.00 95.19 200 TYR A N 1
ATOM 1491 C CA . TYR A 1 200 ? 6.699 14.774 4.572 1.00 95.19 200 TYR A CA 1
ATOM 1492 C C . TYR A 1 200 ? 7.346 14.602 3.185 1.00 95.19 200 TYR A C 1
ATOM 1494 O O . TYR A 1 200 ? 7.471 13.473 2.722 1.00 95.19 200 TYR A O 1
ATOM 1502 N N . TYR A 1 201 ? 7.771 15.693 2.536 1.00 94.81 201 TYR A N 1
ATOM 1503 C CA . TYR A 1 201 ? 8.604 15.671 1.326 1.00 94.81 201 TYR A CA 1
ATOM 1504 C C . TYR A 1 201 ? 10.084 15.946 1.593 1.00 94.81 201 TYR A C 1
ATOM 1506 O O . TYR A 1 201 ? 10.897 15.922 0.669 1.00 94.81 201 TYR A O 1
ATOM 1514 N N . GLN A 1 202 ? 10.464 16.228 2.840 1.00 92.94 202 GLN A N 1
ATOM 1515 C CA . GLN A 1 202 ? 11.866 16.430 3.174 1.00 92.94 202 GLN A CA 1
ATOM 1516 C C . GLN A 1 202 ? 12.588 15.083 3.141 1.00 92.94 202 GLN A C 1
ATOM 1518 O O . GLN A 1 202 ? 12.277 14.193 3.931 1.00 92.94 202 GLN A O 1
ATOM 1523 N N . THR A 1 203 ? 13.606 14.955 2.287 1.00 92.38 203 THR A N 1
ATOM 1524 C CA . THR A 1 203 ? 14.413 13.731 2.132 1.00 92.38 203 THR A CA 1
ATOM 1525 C C . THR A 1 203 ? 14.926 13.188 3.469 1.00 92.38 203 THR A C 1
ATOM 1527 O O . THR A 1 203 ? 14.880 11.985 3.711 1.00 92.38 203 THR A O 1
ATOM 1530 N N . ALA A 1 204 ? 15.338 14.074 4.383 1.00 92.06 204 ALA A N 1
ATOM 1531 C CA . ALA A 1 204 ? 15.817 13.705 5.718 1.00 92.06 204 ALA A CA 1
ATOM 1532 C C . ALA A 1 204 ? 14.746 13.037 6.604 1.00 92.06 204 ALA A C 1
ATOM 1534 O O . ALA A 1 204 ? 15.083 12.294 7.523 1.00 92.06 204 ALA A O 1
ATOM 1535 N N . LEU A 1 205 ? 13.463 13.295 6.338 1.00 94.94 205 LEU A N 1
ATOM 1536 C CA . LEU A 1 205 ? 12.330 12.720 7.062 1.00 94.94 205 LEU A CA 1
ATOM 1537 C C . LEU A 1 205 ? 11.695 11.537 6.318 1.00 94.94 205 LEU A C 1
ATOM 1539 O O . LEU A 1 205 ? 10.830 10.875 6.892 1.00 94.94 205 LEU A O 1
ATOM 1543 N N . ALA A 1 206 ? 12.141 11.203 5.101 1.00 95.31 206 ALA A N 1
ATOM 1544 C CA . ALA A 1 206 ? 11.595 10.087 4.325 1.00 95.31 206 ALA A CA 1
ATOM 1545 C C . ALA A 1 206 ? 11.574 8.750 5.103 1.00 95.31 206 ALA A C 1
ATOM 1547 O O . ALA A 1 206 ? 10.512 8.120 5.133 1.00 95.31 206 ALA A O 1
ATOM 1548 N N . PRO A 1 207 ? 12.631 8.338 5.845 1.00 96.06 207 PRO A N 1
ATOM 1549 C CA . PRO A 1 207 ? 12.571 7.130 6.677 1.00 96.06 207 PRO A CA 1
ATOM 1550 C C . PRO A 1 207 ? 11.446 7.163 7.725 1.00 96.06 207 PRO A C 1
ATOM 1552 O O . PRO A 1 207 ? 10.780 6.158 7.982 1.00 96.06 207 PRO A O 1
ATOM 1555 N N . GLN A 1 208 ? 11.204 8.333 8.322 1.00 96.38 208 GLN A N 1
ATOM 1556 C CA . GLN A 1 208 ? 10.142 8.527 9.308 1.00 96.38 208 GLN A CA 1
ATOM 1557 C C . GLN A 1 208 ? 8.755 8.498 8.654 1.00 96.38 208 GLN A C 1
ATOM 1559 O O . GLN A 1 208 ? 7.832 7.912 9.218 1.00 96.38 208 GLN A O 1
ATOM 1564 N N . VAL A 1 209 ? 8.611 9.062 7.450 1.00 97.75 209 VAL A N 1
ATOM 1565 C CA . VAL A 1 209 ? 7.369 9.000 6.663 1.00 97.75 209 VAL A CA 1
ATOM 1566 C C . VAL A 1 209 ? 7.048 7.557 6.274 1.00 97.75 209 VAL A C 1
ATOM 1568 O O . VAL A 1 209 ? 5.917 7.122 6.492 1.00 97.75 209 VAL A O 1
ATOM 1571 N N . PHE A 1 210 ? 8.032 6.774 5.805 1.00 98.00 210 PHE A N 1
ATOM 1572 C CA . PHE A 1 210 ? 7.854 5.335 5.570 1.00 98.00 210 PHE A CA 1
ATOM 1573 C C . PHE A 1 210 ? 7.329 4.633 6.827 1.00 98.00 210 PHE A C 1
ATOM 1575 O O . PHE A 1 210 ? 6.376 3.857 6.746 1.00 98.00 210 PHE A O 1
ATOM 1582 N N . ARG A 1 211 ? 7.928 4.910 7.994 1.00 97.19 211 ARG A N 1
ATOM 1583 C CA . ARG A 1 211 ? 7.524 4.304 9.271 1.00 97.19 211 ARG A CA 1
ATOM 1584 C C . ARG A 1 211 ? 6.097 4.663 9.666 1.00 97.19 211 ARG A C 1
ATOM 1586 O O . ARG A 1 211 ? 5.347 3.782 10.079 1.00 97.19 211 ARG A O 1
ATOM 1593 N N . LEU A 1 212 ? 5.720 5.928 9.523 1.00 97.88 212 LEU A N 1
ATOM 1594 C CA . LEU A 1 212 ? 4.371 6.396 9.824 1.00 97.88 212 LEU A CA 1
ATOM 1595 C C . LEU A 1 212 ? 3.330 5.764 8.895 1.00 97.88 212 LEU A C 1
ATOM 1597 O O . LEU A 1 212 ? 2.341 5.234 9.393 1.00 97.88 212 LEU A O 1
ATOM 1601 N N . GLN A 1 213 ? 3.563 5.754 7.578 1.00 97.81 213 GLN A N 1
ATOM 1602 C CA . GLN A 1 213 ? 2.614 5.183 6.614 1.00 97.81 213 GLN A CA 1
ATOM 1603 C C . GLN A 1 213 ? 2.389 3.680 6.843 1.00 97.81 213 GLN A C 1
ATOM 1605 O O . GLN A 1 213 ? 1.246 3.225 6.823 1.00 97.81 213 GLN A O 1
ATOM 1610 N N . ARG A 1 214 ? 3.443 2.906 7.152 1.00 96.56 214 ARG A N 1
ATOM 1611 C CA . ARG A 1 214 ? 3.283 1.490 7.542 1.00 96.56 214 ARG A CA 1
ATOM 1612 C C . ARG A 1 214 ? 2.448 1.327 8.800 1.00 96.56 214 ARG A C 1
ATOM 1614 O O . ARG A 1 214 ? 1.478 0.575 8.790 1.00 96.56 214 ARG A O 1
ATOM 1621 N N . ALA A 1 215 ? 2.804 2.045 9.866 1.00 95.88 215 ALA A N 1
ATOM 1622 C CA . ALA A 1 215 ? 2.116 1.927 11.144 1.00 95.88 215 ALA A CA 1
ATOM 1623 C C . ALA A 1 215 ? 0.629 2.299 11.008 1.00 95.88 215 ALA A C 1
ATOM 1625 O O . ALA A 1 215 ? -0.232 1.621 11.568 1.00 95.88 215 ALA A O 1
ATOM 1626 N N . ILE A 1 216 ? 0.320 3.321 10.202 1.00 96.44 216 ILE A N 1
ATOM 1627 C CA . ILE A 1 216 ? -1.046 3.713 9.843 1.00 96.44 216 ILE A CA 1
ATOM 1628 C C . ILE A 1 216 ? -1.754 2.597 9.062 1.00 96.44 216 ILE A C 1
ATOM 1630 O O . ILE A 1 216 ? -2.865 2.239 9.444 1.00 96.44 216 ILE A O 1
ATOM 1634 N N . MET A 1 217 ? -1.129 2.008 8.031 1.00 97.62 217 MET A N 1
ATOM 1635 C CA . MET A 1 217 ? -1.707 0.895 7.252 1.00 97.62 217 MET A CA 1
ATOM 1636 C C . MET A 1 217 ? -2.088 -0.276 8.163 1.00 97.62 217 MET A C 1
ATOM 1638 O O . MET A 1 217 ? -3.225 -0.752 8.142 1.00 97.62 217 MET A O 1
ATOM 1642 N N . VAL A 1 218 ? -1.137 -0.716 8.992 1.00 95.81 218 VAL A N 1
ATOM 1643 C CA . VAL A 1 218 ? -1.304 -1.867 9.884 1.00 95.81 218 VAL A CA 1
ATOM 1644 C C . VAL A 1 218 ? -2.400 -1.595 10.907 1.00 95.81 218 VAL A C 1
ATOM 1646 O O . VAL A 1 218 ? -3.271 -2.439 11.094 1.00 95.81 218 VAL A O 1
ATOM 1649 N N . GLN A 1 219 ? -2.414 -0.414 11.532 1.00 92.25 219 GLN A N 1
ATOM 1650 C CA . GLN A 1 219 ? -3.454 -0.062 12.501 1.00 92.25 219 GLN A CA 1
ATOM 1651 C C . GLN A 1 219 ? -4.823 0.132 11.842 1.00 92.25 219 GLN A C 1
ATOM 1653 O O . GLN A 1 219 ? -5.825 -0.270 12.420 1.00 92.25 219 GLN A O 1
ATOM 1658 N N . ALA A 1 220 ? -4.901 0.667 10.622 1.00 91.31 220 ALA A N 1
ATOM 1659 C CA . ALA A 1 220 ? -6.170 0.801 9.908 1.00 91.31 220 ALA A CA 1
ATOM 1660 C C . ALA A 1 220 ? -6.814 -0.569 9.638 1.00 91.31 220 ALA A C 1
ATOM 1662 O O . ALA A 1 220 ? -8.023 -0.733 9.816 1.00 91.31 220 ALA A O 1
ATOM 1663 N N . MET A 1 221 ? -6.005 -1.567 9.271 1.00 91.44 221 MET A N 1
ATOM 1664 C CA . MET A 1 221 ? -6.462 -2.948 9.101 1.00 91.44 221 MET A CA 1
ATOM 1665 C C . MET A 1 221 ? -6.756 -3.630 10.446 1.00 91.44 221 MET A C 1
ATOM 1667 O O . MET A 1 221 ? -7.814 -4.234 10.604 1.00 91.44 221 MET A O 1
ATOM 1671 N N . ALA A 1 222 ? -5.877 -3.484 11.444 1.00 88.44 222 ALA A N 1
ATOM 1672 C CA . ALA A 1 222 ? -6.055 -4.064 12.781 1.00 88.44 222 ALA A CA 1
ATOM 1673 C C . ALA A 1 222 ? -7.303 -3.527 13.503 1.00 88.44 222 ALA A C 1
ATOM 1675 O O . ALA A 1 222 ? -7.969 -4.255 14.233 1.00 88.44 222 ALA A O 1
ATOM 1676 N N . CYS A 1 223 ? -7.645 -2.258 13.274 1.00 83.75 223 CYS A N 1
ATOM 1677 C CA . CYS A 1 223 ? -8.856 -1.612 13.774 1.00 83.75 223 CYS A CA 1
ATOM 1678 C C . CYS A 1 223 ? -10.099 -1.889 12.915 1.00 83.75 223 CYS A C 1
ATOM 1680 O O . CYS A 1 223 ? -11.158 -1.329 13.194 1.00 83.75 223 CYS A O 1
ATOM 1682 N N . ASN A 1 224 ? -9.986 -2.709 11.861 1.00 83.06 224 ASN A N 1
ATOM 1683 C CA . ASN A 1 224 ? -11.059 -2.999 10.906 1.00 83.06 224 ASN A CA 1
ATOM 1684 C C . ASN A 1 224 ? -11.681 -1.724 10.281 1.00 83.06 224 ASN A C 1
ATOM 1686 O O . ASN A 1 224 ? -12.854 -1.705 9.907 1.00 83.06 224 ASN A O 1
ATOM 1690 N N . ILE A 1 225 ? -10.894 -0.647 10.148 1.00 85.62 225 ILE A N 1
ATOM 1691 C CA . ILE A 1 225 ? -11.316 0.591 9.471 1.00 85.62 225 ILE A CA 1
ATOM 1692 C C . ILE A 1 225 ? -11.432 0.345 7.970 1.00 85.62 225 ILE A C 1
ATOM 1694 O O . ILE A 1 225 ? -12.357 0.845 7.335 1.00 85.62 225 ILE A O 1
ATOM 1698 N N . THR A 1 226 ? -10.507 -0.436 7.416 1.00 89.88 226 THR A N 1
ATOM 1699 C CA . THR A 1 226 ? -10.472 -0.832 6.008 1.00 89.88 226 THR A CA 1
ATOM 1700 C C . THR A 1 226 ? -9.988 -2.271 5.872 1.00 89.88 226 THR A C 1
ATOM 1702 O O . THR A 1 226 ? -9.229 -2.765 6.705 1.00 89.88 226 THR A O 1
ATOM 1705 N N . ARG A 1 227 ? -10.397 -2.928 4.787 1.00 92.88 227 ARG A N 1
ATOM 1706 C CA . ARG A 1 227 ? -9.867 -4.229 4.343 1.00 92.88 227 ARG A CA 1
ATOM 1707 C C . ARG A 1 227 ? -9.004 -4.118 3.087 1.00 92.88 227 ARG A C 1
ATOM 1709 O O . ARG A 1 227 ? -8.426 -5.108 2.654 1.00 92.88 227 ARG A O 1
ATOM 1716 N N . VAL A 1 228 ? -8.943 -2.928 2.489 1.00 97.19 228 VAL A N 1
ATOM 1717 C CA . VAL A 1 228 ? -8.228 -2.657 1.240 1.00 97.19 228 VAL A CA 1
ATOM 1718 C C . VAL A 1 228 ? -7.324 -1.451 1.443 1.00 97.19 228 VAL A C 1
ATOM 1720 O O . VAL A 1 228 ? -7.763 -0.390 1.896 1.00 97.19 228 VAL A O 1
ATOM 1723 N N . GLY A 1 229 ? -6.050 -1.611 1.109 1.00 96.75 229 GLY A N 1
ATOM 1724 C CA . GLY A 1 229 ? -5.054 -0.557 1.212 1.00 96.75 229 GLY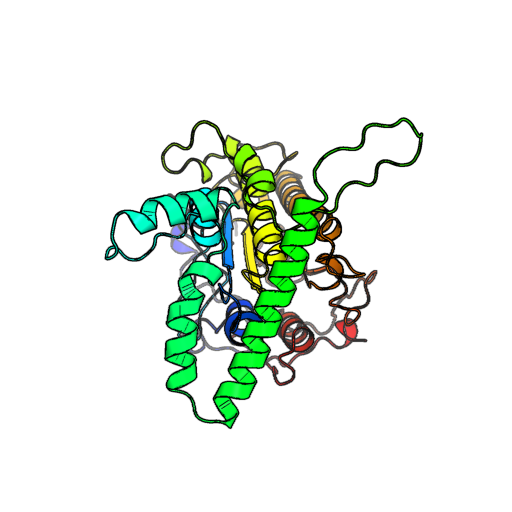 A CA 1
ATOM 1725 C C . GLY A 1 229 ? -4.154 -0.542 -0.011 1.00 96.75 229 GLY A C 1
ATOM 1726 O O . GLY A 1 229 ? -3.764 -1.595 -0.510 1.00 96.75 229 GLY A O 1
ATOM 1727 N N . VAL A 1 230 ? -3.820 0.658 -0.472 1.00 97.56 230 VAL A N 1
ATOM 1728 C CA . VAL A 1 230 ? -2.789 0.906 -1.479 1.00 97.56 230 VAL A CA 1
ATOM 1729 C C . VAL A 1 230 ? -1.691 1.723 -0.826 1.00 97.56 230 VAL A C 1
ATOM 1731 O O . VAL A 1 230 ? -1.973 2.710 -0.142 1.00 97.56 230 VAL A O 1
ATOM 1734 N N . TRP A 1 231 ? -0.447 1.302 -1.033 1.00 97.44 231 TRP A N 1
ATOM 1735 C CA . TRP A 1 231 ? 0.723 2.062 -0.629 1.00 97.44 231 TRP A CA 1
ATOM 1736 C C . TRP A 1 231 ? 1.658 2.246 -1.818 1.00 97.44 231 TRP A C 1
ATOM 1738 O O . TRP A 1 231 ? 2.293 1.295 -2.268 1.00 97.44 231 TRP A O 1
ATOM 1748 N N . GLN A 1 232 ? 1.706 3.466 -2.344 1.00 96.50 232 GLN A N 1
ATOM 1749 C CA . GLN A 1 232 ? 2.536 3.819 -3.487 1.00 96.50 232 GLN A CA 1
ATOM 1750 C C . GLN A 1 232 ? 3.852 4.456 -3.013 1.00 96.50 232 GLN A C 1
ATOM 1752 O O . GLN A 1 232 ? 3.855 5.467 -2.312 1.00 96.50 232 GLN A O 1
ATOM 1757 N N . MET A 1 233 ? 4.981 3.863 -3.398 1.00 94.88 233 MET A N 1
ATOM 1758 C CA . MET A 1 233 ? 6.319 4.327 -3.021 1.00 94.88 233 MET A CA 1
ATOM 1759 C C . MET A 1 233 ? 6.933 5.106 -4.190 1.00 94.88 233 MET A C 1
ATOM 1761 O O . MET A 1 233 ? 7.544 4.517 -5.074 1.00 94.88 233 MET A O 1
ATOM 1765 N N . GLY A 1 234 ? 6.734 6.426 -4.213 1.00 92.06 234 GLY A N 1
ATOM 1766 C CA . GLY A 1 234 ? 7.152 7.301 -5.311 1.00 92.06 234 GLY A CA 1
ATOM 1767 C C . GLY A 1 234 ? 6.262 7.213 -6.548 1.00 92.06 234 GLY A C 1
ATOM 1768 O O . GLY A 1 234 ? 5.065 6.947 -6.463 1.00 92.06 234 GLY A O 1
ATOM 1769 N N . CYS A 1 235 ? 6.837 7.459 -7.718 1.00 88.75 235 CYS A N 1
ATOM 1770 C CA . CYS A 1 235 ? 6.165 7.308 -9.005 1.00 88.75 235 CYS A CA 1
ATOM 1771 C C . CYS A 1 235 ? 7.138 6.776 -10.064 1.00 88.75 235 CYS A C 1
ATOM 1773 O O . CYS A 1 235 ? 8.343 6.693 -9.819 1.00 88.75 235 CYS A O 1
ATOM 1775 N N . SER A 1 236 ? 6.608 6.449 -11.242 1.00 82.62 236 SER A N 1
ATOM 1776 C CA . SER A 1 236 ? 7.341 5.878 -12.380 1.00 82.62 236 SER A CA 1
ATOM 1777 C C . SER A 1 236 ? 8.536 6.712 -12.844 1.00 82.62 236 SER A C 1
ATOM 1779 O O . SER A 1 236 ? 9.504 6.184 -13.388 1.00 82.62 236 SER A O 1
ATOM 1781 N N . HIS A 1 237 ? 8.496 8.022 -12.601 1.00 86.69 237 HIS A N 1
ATOM 1782 C CA . HIS A 1 237 ? 9.573 8.947 -12.924 1.00 86.69 237 HIS A CA 1
ATOM 1783 C C . HIS A 1 237 ? 9.898 9.805 -11.700 1.00 86.69 237 HIS A C 1
ATOM 1785 O O . HIS A 1 237 ? 9.408 10.922 -11.534 1.00 86.69 237 HIS A O 1
ATOM 1791 N N . GLN A 1 238 ? 10.680 9.238 -10.781 1.00 89.44 238 GLN A N 1
ATOM 1792 C CA . GLN A 1 238 ? 10.914 9.850 -9.481 1.00 89.44 238 GLN A CA 1
ATOM 1793 C C . GLN A 1 238 ? 12.087 10.839 -9.475 1.00 89.44 238 GLN A C 1
ATOM 1795 O O . GLN A 1 238 ? 13.244 10.453 -9.316 1.00 89.44 238 GLN A O 1
ATOM 1800 N N . GLU A 1 239 ? 11.766 12.132 -9.518 1.00 89.19 239 GLU A N 1
ATOM 1801 C CA . GLU A 1 239 ? 12.765 13.217 -9.506 1.00 89.19 239 GLU A CA 1
ATOM 1802 C C . GLU A 1 239 ? 13.219 13.664 -8.110 1.00 89.19 239 GLU A C 1
ATOM 1804 O O . GLU A 1 239 ? 14.036 14.569 -7.963 1.00 89.19 239 GLU A O 1
ATOM 1809 N N . SER A 1 240 ? 12.709 13.019 -7.060 1.00 89.75 240 SER A N 1
ATOM 1810 C CA . SER A 1 240 ? 13.110 13.286 -5.679 1.00 89.75 240 SER A CA 1
ATOM 1811 C C . SER A 1 240 ? 13.815 12.088 -5.055 1.00 89.75 240 SER A C 1
ATOM 1813 O O . SER A 1 240 ? 13.577 10.940 -5.432 1.00 89.75 240 SER A O 1
ATOM 1815 N N . ASN A 1 241 ? 14.643 12.352 -4.049 1.00 91.69 241 ASN A N 1
ATOM 1816 C CA . ASN A 1 241 ? 15.200 11.299 -3.212 1.00 91.69 241 ASN A CA 1
ATOM 1817 C C . ASN A 1 241 ? 14.247 10.972 -2.065 1.00 91.69 241 ASN A C 1
ATOM 1819 O O . ASN A 1 241 ? 13.716 11.866 -1.406 1.00 91.69 241 ASN A O 1
ATOM 1823 N N . MET A 1 242 ? 14.061 9.678 -1.820 1.00 92.69 242 MET A N 1
ATOM 1824 C CA . MET A 1 242 ? 13.208 9.149 -0.756 1.00 92.69 242 MET A CA 1
ATOM 1825 C C . MET A 1 242 ? 13.873 7.925 -0.105 1.00 92.69 242 MET A C 1
ATOM 1827 O O . MET A 1 242 ? 13.370 6.808 -0.234 1.00 92.69 242 MET A O 1
ATOM 1831 N N . PRO A 1 243 ? 15.032 8.101 0.560 1.00 94.44 243 PRO A N 1
ATOM 1832 C CA . PRO A 1 243 ? 15.738 6.993 1.186 1.00 94.44 243 PRO A CA 1
ATOM 1833 C C . PRO A 1 243 ? 14.861 6.378 2.278 1.00 94.44 243 PRO A C 1
ATOM 1835 O O . PRO A 1 243 ? 14.304 7.073 3.132 1.00 94.44 243 PRO A O 1
ATOM 1838 N N . SER A 1 244 ? 14.737 5.055 2.257 1.00 94.69 244 SER A N 1
ATOM 1839 C CA . SER A 1 244 ? 14.127 4.325 3.361 1.00 94.69 244 SER A CA 1
ATOM 1840 C C . SER A 1 244 ? 15.122 4.171 4.519 1.00 94.69 244 SER A C 1
ATOM 1842 O O . SER A 1 244 ? 16.299 4.526 4.415 1.00 94.69 244 SER A O 1
ATOM 1844 N N . GLU A 1 245 ? 14.681 3.632 5.653 1.00 92.62 245 GLU A N 1
ATOM 1845 C CA . GLU A 1 245 ? 15.570 3.449 6.798 1.00 92.62 245 GLU A CA 1
ATOM 1846 C C . GLU A 1 245 ? 16.716 2.476 6.459 1.00 92.62 245 GLU A C 1
ATOM 1848 O O . GLU A 1 245 ? 16.505 1.355 5.982 1.00 92.62 245 GLU A O 1
ATOM 1853 N N . GLY A 1 246 ? 17.948 2.921 6.726 1.00 91.25 246 GLY A N 1
ATOM 1854 C CA . GLY A 1 246 ? 19.176 2.185 6.421 1.00 91.25 246 GLY A CA 1
ATOM 1855 C C . GLY A 1 246 ? 19.680 2.340 4.981 1.00 91.25 246 GLY A C 1
ATOM 1856 O O . GLY A 1 246 ? 20.690 1.729 4.644 1.00 91.25 246 GLY A O 1
ATOM 1857 N N . VAL A 1 247 ? 19.015 3.134 4.134 1.00 93.50 247 VAL A N 1
ATOM 1858 C CA . VAL A 1 247 ? 19.537 3.530 2.815 1.00 93.50 247 VAL A CA 1
ATOM 1859 C C . VAL A 1 247 ? 20.365 4.805 2.965 1.00 93.50 247 VAL A C 1
ATOM 1861 O O . VAL A 1 247 ? 19.915 5.776 3.571 1.00 93.50 247 VAL A O 1
ATOM 1864 N N . VAL A 1 248 ? 21.578 4.804 2.412 1.00 88.06 248 VAL A N 1
ATOM 1865 C CA . VAL A 1 248 ? 22.409 6.011 2.314 1.00 88.06 248 VAL A CA 1
ATOM 1866 C C . VAL A 1 248 ? 21.931 6.826 1.116 1.00 88.06 248 VAL A C 1
ATOM 1868 O O . VAL A 1 248 ? 21.914 6.319 -0.004 1.00 88.06 248 VAL A O 1
ATOM 1871 N N . ASP A 1 249 ? 21.532 8.072 1.360 1.00 84.94 249 ASP A N 1
ATOM 1872 C CA . ASP A 1 249 ? 21.075 8.986 0.312 1.00 84.94 249 ASP A CA 1
ATOM 1873 C C . ASP A 1 249 ? 22.225 9.450 -0.597 1.00 84.94 249 ASP A C 1
ATOM 1875 O O . ASP A 1 249 ? 23.353 9.650 -0.140 1.00 84.94 249 ASP A O 1
ATOM 1879 N N . ASN A 1 250 ? 21.915 9.681 -1.874 1.00 83.88 250 ASN A N 1
ATOM 1880 C CA . ASN A 1 250 ? 22.794 10.365 -2.817 1.00 83.88 250 ASN A CA 1
ATOM 1881 C C . ASN A 1 250 ? 22.123 11.673 -3.269 1.00 83.88 250 ASN A C 1
ATOM 1883 O O . ASN A 1 250 ? 21.381 11.671 -4.253 1.00 83.88 250 ASN A O 1
ATOM 1887 N N . PRO A 1 251 ? 22.388 12.807 -2.596 1.00 83.44 251 PRO A N 1
ATOM 1888 C CA . PRO A 1 251 ? 21.704 14.068 -2.881 1.00 83.44 251 PRO A CA 1
ATOM 1889 C C . PRO A 1 251 ? 22.049 14.663 -4.255 1.00 83.44 251 PRO A C 1
ATOM 1891 O O . PRO A 1 251 ? 21.395 15.606 -4.690 1.00 83.44 251 PRO A O 1
ATOM 1894 N N . SER A 1 252 ? 23.069 14.139 -4.941 1.00 85.00 252 SER A N 1
ATOM 1895 C CA . SER A 1 252 ? 23.540 14.663 -6.227 1.00 85.00 252 SER A CA 1
ATOM 1896 C C . SER A 1 252 ? 22.783 14.104 -7.435 1.00 85.00 252 SER A C 1
ATOM 1898 O O . SER A 1 252 ? 22.958 14.616 -8.539 1.00 85.00 252 SER A O 1
ATOM 1900 N N . VAL A 1 253 ? 21.996 13.037 -7.262 1.00 87.25 253 VAL A N 1
ATOM 1901 C CA . VAL A 1 253 ? 21.340 12.313 -8.362 1.00 87.25 253 VAL A CA 1
ATOM 1902 C C . VAL A 1 253 ? 19.941 11.885 -7.922 1.00 87.25 253 VAL A C 1
ATOM 1904 O O . VAL A 1 253 ? 19.814 11.198 -6.908 1.00 87.25 253 VAL A O 1
ATOM 1907 N N . SER A 1 254 ? 18.902 12.258 -8.680 1.00 89.88 254 SER A N 1
ATOM 1908 C CA . SER A 1 254 ? 17.522 11.839 -8.393 1.00 89.88 254 SER A CA 1
ATOM 1909 C C . SER A 1 254 ? 17.369 10.320 -8.483 1.00 89.88 254 SER A C 1
ATOM 1911 O O . SER A 1 254 ? 18.148 9.646 -9.162 1.00 89.88 254 SER A O 1
ATOM 1913 N N . LEU A 1 255 ? 16.355 9.757 -7.819 1.00 90.00 255 LEU A N 1
ATOM 1914 C CA . LEU A 1 255 ? 16.119 8.312 -7.857 1.00 90.00 255 LEU A CA 1
ATOM 1915 C C . LEU A 1 255 ? 15.925 7.791 -9.292 1.00 90.00 255 LEU A C 1
ATOM 1917 O O . LEU A 1 255 ? 16.416 6.713 -9.618 1.00 90.00 255 LEU A O 1
ATOM 1921 N N . HIS A 1 256 ? 15.263 8.566 -10.157 1.00 89.69 256 HIS A N 1
ATOM 1922 C CA . HIS A 1 256 ? 15.140 8.244 -11.576 1.00 89.69 256 HIS A CA 1
ATOM 1923 C C . HIS A 1 256 ? 16.513 8.105 -12.249 1.00 89.69 256 HIS A C 1
ATOM 1925 O O . HIS A 1 256 ? 16.805 7.080 -12.859 1.00 89.69 256 HIS A O 1
ATOM 1931 N N . LEU A 1 257 ? 17.397 9.092 -12.087 1.00 89.50 257 LEU A N 1
ATOM 1932 C CA . LEU A 1 257 ? 18.728 9.060 -12.700 1.00 89.50 257 LEU A CA 1
ATOM 1933 C C . LEU A 1 257 ? 19.646 7.983 -12.096 1.00 89.50 257 LEU A C 1
ATOM 1935 O O . LEU A 1 257 ? 20.537 7.473 -12.781 1.00 89.50 257 LEU A O 1
ATOM 1939 N N . GLN A 1 258 ? 19.410 7.574 -10.847 1.00 89.00 258 GLN A N 1
ATOM 1940 C CA . GLN A 1 258 ? 20.095 6.424 -10.251 1.00 89.00 258 GLN A CA 1
ATOM 1941 C C . GLN A 1 258 ? 19.782 5.126 -11.012 1.00 89.00 258 GLN A C 1
ATOM 1943 O O . GLN A 1 258 ? 20.673 4.293 -11.156 1.00 89.00 258 GLN A O 1
ATOM 1948 N N . ALA A 1 259 ? 18.574 4.970 -11.570 1.00 86.56 259 ALA A N 1
ATOM 1949 C CA . ALA A 1 259 ? 18.201 3.798 -12.376 1.00 86.56 259 ALA A CA 1
ATOM 1950 C C . ALA A 1 259 ? 18.982 3.688 -13.699 1.00 86.56 259 ALA A C 1
ATOM 1952 O O . ALA A 1 259 ? 19.062 2.611 -14.283 1.00 86.56 259 ALA A O 1
ATOM 1953 N N . HIS A 1 260 ? 19.577 4.795 -14.154 1.00 86.62 260 HIS A N 1
ATOM 1954 C CA . HIS A 1 260 ? 20.441 4.864 -15.335 1.00 86.62 260 HIS A CA 1
ATOM 1955 C C . HIS A 1 260 ? 21.938 4.877 -14.991 1.00 86.62 260 HIS A C 1
ATOM 1957 O O . HIS A 1 260 ? 22.778 5.016 -15.882 1.00 86.62 260 HIS A O 1
ATOM 1963 N N . SER A 1 261 ? 22.284 4.771 -13.707 1.00 83.56 261 SER A N 1
ATOM 1964 C CA . SER A 1 261 ? 23.667 4.791 -13.238 1.00 83.56 261 SER A CA 1
ATOM 1965 C C . SER A 1 261 ? 24.265 3.384 -13.188 1.00 83.56 261 SER A C 1
ATOM 1967 O O . SER A 1 261 ? 23.604 2.432 -12.789 1.00 83.56 261 SER A O 1
ATOM 1969 N N . ASP A 1 262 ? 25.550 3.262 -13.521 1.00 82.19 262 ASP A N 1
ATOM 1970 C CA . ASP A 1 262 ? 26.310 2.005 -13.427 1.00 82.19 262 ASP A CA 1
ATOM 1971 C C . ASP A 1 262 ? 26.858 1.792 -11.999 1.00 82.19 262 ASP A C 1
ATOM 1973 O O . ASP A 1 262 ? 28.064 1.816 -11.755 1.00 82.19 262 ASP A O 1
ATOM 1977 N N . ASN A 1 263 ? 25.960 1.733 -11.008 1.00 85.69 263 ASN A N 1
ATOM 1978 C CA . ASN A 1 263 ? 26.292 1.452 -9.607 1.00 85.69 263 ASN A CA 1
ATOM 1979 C C . ASN A 1 263 ? 25.079 0.911 -8.823 1.00 85.69 263 ASN A C 1
ATOM 1981 O O . ASN A 1 263 ? 23.945 0.921 -9.296 1.00 85.69 263 ASN A O 1
ATOM 1985 N N . ASP A 1 264 ? 25.308 0.507 -7.572 1.00 88.12 264 ASP A N 1
ATOM 1986 C CA . ASP A 1 264 ? 24.284 -0.119 -6.728 1.00 88.12 264 ASP A CA 1
ATOM 1987 C C . ASP A 1 264 ? 23.286 0.866 -6.089 1.00 88.12 264 ASP A C 1
ATOM 1989 O O . ASP A 1 264 ? 22.479 0.457 -5.255 1.00 88.12 264 ASP A O 1
ATOM 1993 N N . SER A 1 265 ? 23.308 2.164 -6.418 1.00 87.69 265 SER A N 1
ATOM 1994 C CA . SER A 1 265 ? 22.456 3.161 -5.743 1.00 87.69 265 SER A CA 1
ATOM 1995 C C . SER A 1 265 ? 20.964 2.884 -5.937 1.00 87.69 265 SER A C 1
ATOM 1997 O O . SER A 1 265 ? 20.208 2.852 -4.960 1.00 87.69 265 SER A O 1
ATOM 1999 N N . PHE A 1 266 ? 20.541 2.575 -7.166 1.00 88.38 266 PHE A N 1
ATOM 2000 C CA . PHE A 1 266 ? 19.155 2.209 -7.444 1.00 88.38 266 PHE A CA 1
ATOM 2001 C C . PHE A 1 266 ? 18.777 0.891 -6.763 1.00 88.38 266 PHE A C 1
ATOM 2003 O O . PHE A 1 266 ? 17.762 0.817 -6.070 1.00 88.38 266 PHE A O 1
ATOM 2010 N N . ALA A 1 267 ? 19.637 -0.127 -6.860 1.00 89.31 267 ALA A N 1
ATOM 2011 C CA . ALA A 1 267 ? 19.425 -1.408 -6.192 1.00 89.31 267 ALA A CA 1
ATOM 2012 C C . ALA A 1 267 ? 19.310 -1.254 -4.662 1.00 89.31 267 ALA A C 1
ATOM 2014 O O . ALA A 1 267 ? 18.437 -1.863 -4.045 1.00 89.31 267 ALA A O 1
ATOM 2015 N N . SER A 1 268 ? 20.132 -0.402 -4.044 1.00 91.56 268 SER A N 1
ATOM 2016 C CA . SER A 1 268 ? 20.100 -0.097 -2.609 1.00 91.56 268 SER A CA 1
ATOM 2017 C C . SER A 1 268 ? 18.782 0.559 -2.185 1.00 91.56 268 SER A C 1
ATOM 2019 O O . SER A 1 268 ? 18.196 0.165 -1.170 1.00 91.56 268 SER A O 1
ATOM 2021 N N . ASN A 1 269 ? 18.262 1.493 -2.991 1.00 91.75 269 ASN A N 1
ATOM 2022 C CA . ASN A 1 269 ? 16.947 2.100 -2.773 1.00 91.75 269 ASN A CA 1
ATOM 2023 C C . ASN A 1 269 ? 15.816 1.067 -2.885 1.00 91.75 269 ASN A C 1
ATOM 2025 O O . ASN A 1 269 ? 14.991 0.971 -1.975 1.00 91.75 269 ASN A O 1
ATOM 2029 N N . GLN A 1 270 ? 15.820 0.234 -3.932 1.00 91.06 270 GLN A N 1
ATOM 2030 C CA . GLN A 1 270 ? 14.829 -0.835 -4.114 1.00 91.06 270 GLN A CA 1
ATOM 2031 C C . GLN A 1 270 ? 14.860 -1.841 -2.950 1.00 91.06 270 GLN A C 1
ATOM 2033 O O . GLN A 1 270 ? 13.819 -2.209 -2.402 1.00 91.06 270 GLN A O 1
ATOM 2038 N N . GLN A 1 271 ? 16.054 -2.246 -2.505 1.00 93.56 271 GLN A N 1
ATOM 2039 C CA . GLN A 1 271 ? 16.216 -3.091 -1.318 1.00 93.56 271 GLN A CA 1
ATOM 2040 C C . GLN A 1 271 ? 15.678 -2.408 -0.057 1.00 93.56 271 GLN A C 1
ATOM 2042 O O . GLN A 1 271 ? 15.072 -3.068 0.785 1.00 93.56 271 GLN A O 1
ATOM 2047 N N . GLY A 1 272 ? 15.881 -1.097 0.079 1.00 95.31 272 GLY A N 1
ATOM 2048 C CA . GLY A 1 272 ? 15.308 -0.288 1.148 1.00 95.31 272 GLY A CA 1
ATOM 2049 C C . GLY A 1 272 ? 13.787 -0.347 1.187 1.00 95.31 272 GLY A C 1
ATOM 2050 O O . GLY A 1 272 ? 13.213 -0.704 2.215 1.00 95.31 272 GLY A O 1
ATOM 2051 N N . MET A 1 273 ? 13.133 -0.096 0.054 1.00 95.25 273 MET A N 1
ATOM 2052 C CA . MET A 1 273 ? 11.674 -0.184 -0.054 1.00 95.25 273 MET A CA 1
ATOM 2053 C C . MET A 1 273 ? 11.164 -1.585 0.302 1.00 95.25 273 MET A C 1
ATOM 2055 O O . MET A 1 273 ? 10.234 -1.726 1.098 1.00 95.25 273 MET A O 1
ATOM 2059 N N . MET A 1 274 ? 11.836 -2.637 -0.177 1.00 96.38 274 MET A N 1
ATOM 2060 C CA . MET A 1 274 ? 11.499 -4.015 0.196 1.00 96.38 274 MET A CA 1
ATOM 2061 C C . MET A 1 274 ? 11.741 -4.312 1.685 1.00 96.38 274 MET A C 1
ATOM 2063 O O . MET A 1 274 ? 10.977 -5.075 2.281 1.00 96.38 274 MET A O 1
ATOM 2067 N N . ARG A 1 275 ? 12.738 -3.687 2.333 1.00 97.69 275 ARG A N 1
ATOM 2068 C CA . ARG A 1 275 ? 12.904 -3.752 3.798 1.00 97.69 275 ARG A CA 1
ATOM 2069 C C . ARG A 1 275 ? 11.730 -3.102 4.525 1.00 97.69 275 ARG A C 1
ATOM 2071 O O . ARG A 1 275 ? 11.310 -3.631 5.551 1.00 97.69 275 ARG A O 1
ATOM 2078 N N . GLU A 1 276 ? 11.166 -2.008 4.014 1.00 97.50 276 GLU A N 1
ATOM 2079 C CA . GLU A 1 276 ? 9.966 -1.414 4.615 1.00 97.50 276 GLU A CA 1
ATOM 2080 C C . GLU A 1 276 ? 8.747 -2.339 4.482 1.00 97.50 276 GLU A C 1
ATOM 2082 O O . GLU A 1 276 ? 8.017 -2.523 5.456 1.00 97.50 276 GLU A O 1
ATOM 2087 N N . ILE A 1 277 ? 8.570 -3.018 3.343 1.00 98.00 277 ILE A N 1
ATOM 2088 C CA . ILE A 1 277 ? 7.551 -4.073 3.206 1.00 98.00 277 ILE A CA 1
ATOM 2089 C C . ILE A 1 277 ? 7.789 -5.203 4.219 1.00 98.00 277 ILE A C 1
ATOM 2091 O O . ILE A 1 277 ? 6.852 -5.648 4.880 1.00 98.00 277 ILE A O 1
ATOM 2095 N N . ALA A 1 278 ? 9.033 -5.656 4.397 1.00 97.94 278 ALA A N 1
ATOM 2096 C CA . ALA A 1 278 ? 9.357 -6.707 5.364 1.00 97.94 278 ALA A CA 1
ATOM 2097 C C . ALA A 1 278 ? 9.056 -6.289 6.818 1.00 97.94 278 ALA A C 1
ATOM 2099 O O . ALA A 1 278 ? 8.557 -7.097 7.611 1.00 97.94 278 ALA A O 1
ATOM 2100 N N . LYS A 1 279 ? 9.299 -5.020 7.170 1.00 97.56 279 LYS A N 1
ATOM 2101 C CA . LYS A 1 279 ? 8.900 -4.454 8.469 1.00 97.56 279 LYS A CA 1
ATOM 2102 C C . LYS A 1 279 ? 7.382 -4.409 8.616 1.00 97.56 279 LYS A C 1
ATOM 2104 O O . LYS A 1 279 ? 6.888 -4.851 9.645 1.00 97.56 279 LYS A O 1
ATOM 2109 N N . MET A 1 280 ? 6.648 -3.993 7.580 1.00 97.25 280 MET A N 1
ATOM 2110 C CA . MET A 1 280 ? 5.178 -4.026 7.582 1.00 97.25 280 MET A CA 1
ATOM 2111 C C . MET A 1 280 ? 4.660 -5.447 7.836 1.00 97.25 280 MET A C 1
ATOM 2113 O O . MET A 1 280 ? 3.810 -5.652 8.692 1.00 97.25 280 MET A O 1
ATOM 2117 N N . VAL A 1 281 ? 5.221 -6.455 7.159 1.00 97.38 281 VAL A N 1
ATOM 2118 C CA . VAL A 1 281 ? 4.875 -7.869 7.390 1.00 97.38 281 VAL A CA 1
ATOM 2119 C C . VAL A 1 281 ? 5.163 -8.292 8.831 1.00 97.38 281 VAL A C 1
ATOM 2121 O O . VAL A 1 281 ? 4.366 -9.008 9.433 1.00 97.38 281 VAL A O 1
ATOM 2124 N N . THR A 1 282 ? 6.283 -7.849 9.403 1.00 96.62 282 THR A N 1
ATOM 2125 C CA . THR A 1 282 ? 6.627 -8.124 10.808 1.00 96.62 282 THR A CA 1
ATOM 2126 C C . THR A 1 282 ? 5.609 -7.496 11.762 1.00 96.62 282 THR A C 1
ATOM 2128 O O . THR A 1 282 ? 5.133 -8.164 12.678 1.00 96.62 282 THR A O 1
ATOM 2131 N N . GLU A 1 283 ? 5.218 -6.246 11.513 1.00 94.25 283 GLU A N 1
ATOM 2132 C CA . GLU A 1 283 ? 4.191 -5.526 12.273 1.00 94.25 283 GLU A CA 1
ATOM 2133 C C . GLU A 1 283 ? 2.818 -6.221 12.155 1.00 94.25 283 GLU A C 1
ATOM 2135 O O . GLU A 1 283 ? 2.149 -6.431 13.164 1.00 94.25 283 GLU A O 1
ATOM 2140 N N . MET A 1 284 ? 2.428 -6.680 10.959 1.00 94.88 284 MET A N 1
ATOM 2141 C CA . MET A 1 284 ? 1.186 -7.437 10.739 1.00 94.88 284 MET A CA 1
ATOM 2142 C C . MET A 1 284 ? 1.191 -8.804 11.437 1.00 94.88 284 MET A C 1
ATOM 2144 O O . MET A 1 284 ? 0.159 -9.240 11.938 1.00 94.88 284 MET A O 1
ATOM 2148 N N . LYS A 1 285 ? 2.337 -9.493 11.498 1.00 94.38 285 LYS A N 1
ATOM 2149 C CA . LYS A 1 285 ? 2.468 -10.772 12.219 1.00 94.38 285 LYS A CA 1
ATOM 2150 C C . LYS A 1 285 ? 2.335 -10.615 13.732 1.00 94.38 285 LYS A C 1
ATOM 2152 O O . LYS A 1 285 ? 1.906 -11.549 14.400 1.00 94.38 285 LYS A O 1
ATOM 2157 N N . ALA A 1 286 ? 2.710 -9.457 14.271 1.00 91.69 286 ALA A N 1
ATOM 2158 C CA . ALA A 1 286 ? 2.571 -9.181 15.696 1.00 91.69 286 ALA A CA 1
ATOM 2159 C C . ALA A 1 286 ? 1.100 -8.999 16.113 1.00 91.69 286 ALA A C 1
ATOM 2161 O O . ALA A 1 286 ? 0.748 -9.311 17.252 1.00 91.69 286 ALA A O 1
ATOM 2162 N N . VAL A 1 287 ? 0.244 -8.507 15.208 1.00 86.62 287 VAL A N 1
ATOM 2163 C CA . VAL A 1 287 ? -1.191 -8.295 15.451 1.00 86.62 287 VAL A CA 1
ATOM 2164 C C . VAL A 1 287 ? -1.923 -9.637 15.454 1.00 86.62 287 VAL A C 1
ATOM 2166 O O . VAL A 1 287 ? -1.999 -10.309 14.427 1.00 86.62 287 VAL A O 1
ATOM 2169 N N . SER A 1 288 ? -2.500 -10.009 16.600 1.00 84.00 288 SER A N 1
ATOM 2170 C CA . SER A 1 288 ? -3.371 -11.186 16.717 1.00 84.00 288 SER A CA 1
ATOM 2171 C C . SER A 1 288 ? -4.749 -10.898 16.115 1.00 84.00 288 SER A C 1
ATOM 2173 O O . SER A 1 288 ? -5.345 -9.847 16.353 1.00 84.00 288 SER A O 1
ATOM 2175 N N . PHE A 1 289 ? -5.248 -11.855 15.341 1.00 76.12 289 PHE A N 1
ATOM 2176 C CA . PHE A 1 289 ? -6.557 -11.873 14.703 1.00 76.12 289 PHE A CA 1
ATOM 2177 C C . PHE A 1 289 ? -7.200 -13.247 14.962 1.00 76.12 289 PHE A C 1
ATOM 2179 O O . PHE A 1 289 ? -7.154 -14.156 14.132 1.00 76.12 289 PHE A O 1
ATOM 2186 N N . GLY A 1 290 ? -7.730 -13.427 16.177 1.00 80.56 290 GLY A N 1
ATOM 2187 C CA . GLY A 1 290 ? -8.127 -14.743 16.687 1.00 80.56 290 GLY A CA 1
ATOM 2188 C C . GLY A 1 290 ? -6.909 -15.654 16.877 1.00 80.56 290 GLY A C 1
ATOM 2189 O O . GLY A 1 290 ? -5.879 -15.211 17.385 1.00 80.56 290 GLY A O 1
ATOM 2190 N N . ASP A 1 291 ? -7.007 -16.900 16.411 1.00 84.00 291 ASP A N 1
ATOM 2191 C CA . ASP A 1 291 ? -5.918 -17.894 16.469 1.00 84.00 291 ASP A CA 1
ATOM 2192 C C . ASP A 1 291 ? -4.820 -17.676 15.409 1.00 84.00 291 ASP A C 1
ATOM 2194 O O . ASP A 1 291 ? -3.878 -18.461 15.296 1.00 84.00 291 ASP A O 1
ATOM 2198 N N . LYS A 1 292 ? -4.950 -16.626 14.595 1.00 87.62 292 LYS A N 1
ATOM 2199 C CA . LYS A 1 292 ? -4.044 -16.281 13.498 1.00 87.62 292 LYS A CA 1
ATOM 2200 C C . LYS A 1 292 ? -3.476 -14.879 13.689 1.00 87.62 292 LYS A C 1
ATOM 2202 O O . LYS A 1 292 ? -3.910 -14.139 14.569 1.00 87.62 292 LYS A O 1
ATOM 2207 N N . SER A 1 293 ? -2.508 -14.495 12.865 1.00 91.44 293 SER A N 1
ATOM 2208 C CA . SER A 1 293 ? -2.071 -13.100 12.768 1.00 91.44 293 SER A CA 1
ATOM 2209 C C . SER A 1 293 ? -2.833 -12.341 11.680 1.00 91.44 293 SER A C 1
ATOM 2211 O O . SER A 1 293 ? -3.364 -12.941 10.743 1.00 91.44 293 SER A O 1
ATOM 2213 N N . LEU A 1 294 ? -2.827 -11.006 11.745 1.00 91.94 294 LEU A N 1
ATOM 2214 C CA . LEU A 1 294 ? -3.343 -10.163 10.661 1.00 91.94 294 LEU A CA 1
ATOM 2215 C C . LEU A 1 294 ? -2.668 -10.499 9.320 1.00 91.94 294 LEU A C 1
ATOM 2217 O O . LEU A 1 294 ? -3.319 -10.485 8.277 1.00 91.94 294 LEU A O 1
ATOM 2221 N N . PHE A 1 295 ? -1.376 -10.838 9.340 1.00 95.25 295 PHE A N 1
ATOM 2222 C CA . PHE A 1 295 ? -0.645 -11.259 8.144 1.00 95.25 295 PHE A CA 1
ATOM 2223 C C . PHE A 1 295 ? -1.165 -12.573 7.545 1.00 95.25 295 PHE A C 1
ATOM 2225 O O . PHE A 1 295 ? -1.187 -12.713 6.325 1.00 95.25 295 PHE A O 1
ATOM 2232 N N . ASP A 1 296 ? -1.600 -13.531 8.363 1.00 92.69 296 ASP A N 1
ATOM 2233 C CA . ASP A 1 296 ? -2.110 -14.811 7.853 1.00 92.69 296 ASP A CA 1
ATOM 2234 C C . ASP A 1 296 ? -3.421 -14.634 7.080 1.00 92.69 296 ASP A C 1
ATOM 2236 O O . ASP A 1 296 ? -3.666 -15.336 6.099 1.00 92.69 296 ASP A O 1
ATOM 2240 N N . GLU A 1 297 ? -4.233 -13.657 7.481 1.00 91.94 297 GLU A N 1
ATOM 2241 C CA . GLU A 1 297 ? -5.525 -13.330 6.869 1.00 91.94 297 GLU A CA 1
ATOM 2242 C C . GLU A 1 297 ? -5.441 -12.247 5.782 1.00 91.94 297 GLU A C 1
ATOM 2244 O O . GLU A 1 297 ? -6.438 -11.947 5.127 1.00 91.94 297 GLU A O 1
ATOM 2249 N N . THR A 1 298 ? -4.255 -11.686 5.532 1.00 93.94 298 THR A N 1
ATOM 2250 C CA . THR A 1 298 ? -4.058 -10.625 4.536 1.00 93.94 298 THR A CA 1
ATOM 2251 C C . THR A 1 298 ? -3.184 -11.108 3.384 1.00 93.94 298 THR A C 1
ATOM 2253 O O . THR A 1 298 ? -2.188 -11.801 3.579 1.00 93.94 298 THR A O 1
ATOM 2256 N N . LEU A 1 299 ? -3.533 -10.706 2.161 1.00 96.38 299 LEU A N 1
ATOM 2257 C CA . LEU A 1 299 ? -2.642 -10.794 1.008 1.00 96.38 299 LEU A CA 1
ATOM 2258 C C . LEU A 1 299 ? -1.975 -9.435 0.793 1.00 96.38 299 LEU A C 1
ATOM 2260 O O . LEU A 1 299 ? -2.656 -8.452 0.513 1.00 96.38 299 LEU A O 1
ATOM 2264 N N . VAL A 1 300 ? -0.649 -9.392 0.883 1.00 97.19 300 VAL A N 1
ATOM 2265 C CA . VAL A 1 300 ? 0.151 -8.235 0.476 1.00 97.19 300 VAL A CA 1
ATOM 2266 C C . VAL A 1 300 ? 0.708 -8.512 -0.912 1.00 97.19 300 VAL A C 1
ATOM 2268 O O . VAL A 1 300 ? 1.442 -9.476 -1.126 1.00 97.19 300 VAL A O 1
ATOM 2271 N N . TYR A 1 301 ? 0.351 -7.651 -1.853 1.00 96.31 301 TYR A N 1
ATOM 2272 C CA . TYR A 1 301 ? 0.828 -7.696 -3.224 1.00 96.31 301 TYR A CA 1
ATOM 2273 C C . TYR A 1 301 ? 1.768 -6.517 -3.476 1.00 96.31 301 TYR A C 1
ATOM 2275 O O . TYR A 1 301 ? 1.387 -5.367 -3.268 1.00 96.31 301 TYR A O 1
ATOM 2283 N N . VAL A 1 302 ? 2.994 -6.816 -3.904 1.00 96.06 302 VAL A N 1
ATOM 2284 C CA . VAL A 1 302 ? 4.040 -5.822 -4.186 1.00 96.06 302 VAL A CA 1
ATOM 2285 C C . VAL A 1 302 ? 4.526 -6.000 -5.611 1.00 96.06 302 VAL A C 1
ATOM 2287 O O . VAL A 1 302 ? 4.712 -7.129 -6.058 1.00 96.06 302 VAL A O 1
ATOM 2290 N N . ALA A 1 303 ? 4.727 -4.892 -6.312 1.00 91.94 303 ALA A N 1
ATOM 2291 C CA . ALA A 1 303 ? 5.006 -4.857 -7.737 1.00 91.94 303 ALA A CA 1
ATOM 2292 C C . ALA A 1 303 ? 5.905 -3.675 -8.093 1.00 91.94 303 ALA A C 1
ATOM 2294 O O . ALA A 1 303 ? 5.880 -2.659 -7.396 1.00 91.94 303 ALA A O 1
ATOM 2295 N N . THR A 1 304 ? 6.615 -3.787 -9.212 1.00 88.19 304 THR A N 1
ATOM 2296 C CA . THR A 1 304 ? 7.177 -2.636 -9.929 1.00 88.19 304 THR A CA 1
ATOM 2297 C C . THR A 1 304 ? 6.380 -2.384 -11.207 1.00 88.19 304 THR A C 1
ATOM 2299 O O . THR A 1 304 ? 5.640 -3.244 -11.681 1.00 88.19 304 THR A O 1
ATOM 2302 N N . ASP A 1 305 ? 6.486 -1.184 -11.750 1.00 82.38 305 ASP A N 1
ATOM 2303 C CA . ASP A 1 305 ? 5.874 -0.765 -13.012 1.00 82.38 305 ASP A CA 1
ATOM 2304 C C . ASP A 1 305 ? 6.806 -0.982 -14.217 1.00 82.38 305 ASP A C 1
ATOM 2306 O O . ASP A 1 305 ? 6.342 -1.246 -15.326 1.00 82.38 305 ASP A O 1
ATOM 2310 N N . ILE A 1 306 ? 8.119 -0.926 -13.980 1.00 81.31 306 ILE A N 1
ATOM 2311 C CA . ILE A 1 306 ? 9.177 -1.180 -14.959 1.00 81.31 306 ILE A CA 1
ATOM 2312 C C . ILE A 1 306 ? 9.917 -2.469 -14.581 1.00 81.31 306 ILE A C 1
ATOM 2314 O O . ILE A 1 306 ? 10.132 -2.773 -13.402 1.00 81.31 306 ILE A O 1
ATOM 2318 N N . GLY A 1 307 ? 10.256 -3.264 -15.593 1.00 77.69 307 GLY A N 1
ATOM 2319 C CA . GLY A 1 307 ? 11.003 -4.506 -15.435 1.00 77.69 307 GLY A CA 1
ATOM 2320 C C . GLY A 1 307 ? 12.516 -4.334 -15.571 1.00 77.69 307 GLY A C 1
ATOM 2321 O O . GLY A 1 307 ? 13.029 -3.229 -15.733 1.00 77.69 307 GLY A O 1
ATOM 2322 N N . ASP A 1 308 ? 13.241 -5.447 -15.498 1.00 72.31 308 ASP A N 1
ATOM 2323 C CA . ASP A 1 308 ? 14.707 -5.454 -15.486 1.00 72.31 308 ASP A CA 1
ATOM 2324 C C . ASP A 1 308 ? 15.306 -5.147 -16.872 1.00 72.31 308 ASP A C 1
ATOM 2326 O O . ASP A 1 308 ? 15.504 -6.034 -17.709 1.00 72.31 308 ASP A O 1
ATOM 2330 N N . ASN A 1 309 ? 15.544 -3.859 -17.134 1.00 67.12 309 ASN A N 1
ATOM 2331 C CA . ASN A 1 309 ? 16.280 -3.368 -18.295 1.00 67.12 309 ASN A CA 1
ATOM 2332 C C . ASN A 1 309 ? 17.021 -2.064 -17.952 1.00 67.12 309 ASN A C 1
ATOM 2334 O O . ASN A 1 309 ? 16.477 -0.971 -18.099 1.00 67.12 309 ASN A O 1
ATOM 2338 N N . ALA A 1 310 ? 18.292 -2.179 -17.559 1.00 54.56 310 ALA A N 1
ATOM 2339 C CA . ALA A 1 310 ? 19.150 -1.058 -17.146 1.00 54.56 310 ALA A CA 1
ATOM 2340 C C . ALA A 1 310 ? 19.250 0.104 -18.164 1.00 54.56 310 ALA A C 1
ATOM 2342 O O . ALA A 1 310 ? 19.613 1.220 -17.802 1.00 54.56 310 ALA A O 1
ATOM 2343 N N . ALA A 1 311 ? 18.917 -0.132 -19.440 1.00 61.84 311 ALA A N 1
ATOM 2344 C CA . ALA A 1 311 ? 18.993 0.867 -20.506 1.00 61.84 311 ALA A CA 1
ATOM 2345 C C . ALA A 1 311 ? 17.629 1.256 -21.110 1.00 61.84 311 ALA A C 1
ATOM 2347 O O . ALA A 1 311 ? 17.591 1.992 -22.100 1.00 61.84 311 ALA A O 1
ATOM 2348 N N . GLY A 1 312 ? 16.501 0.781 -20.569 1.00 66.62 312 GLY A N 1
ATOM 2349 C CA . GLY A 1 312 ? 15.196 1.093 -21.146 1.00 66.62 312 GLY A CA 1
ATOM 2350 C C . GLY A 1 312 ? 14.020 0.887 -20.204 1.00 66.62 312 GLY A C 1
ATOM 2351 O O . GLY A 1 312 ? 13.997 -0.045 -19.414 1.00 66.62 312 GLY A O 1
ATOM 2352 N N . HIS A 1 313 ? 12.996 1.729 -20.349 1.00 78.12 313 HIS A N 1
ATOM 2353 C CA . HIS A 1 313 ? 11.702 1.607 -19.666 1.00 78.12 313 HIS A CA 1
ATOM 2354 C C . HIS A 1 313 ? 10.909 0.388 -20.190 1.00 78.12 313 HIS A C 1
ATOM 2356 O O . HIS A 1 313 ? 9.895 0.526 -20.874 1.00 78.12 313 HIS A O 1
ATOM 2362 N N . GLY A 1 314 ? 11.432 -0.821 -19.973 1.00 75.62 314 GLY A N 1
ATOM 2363 C CA . GLY A 1 314 ? 10.884 -2.070 -20.496 1.00 75.62 314 GLY A CA 1
ATOM 2364 C C . GLY A 1 314 ? 9.750 -2.628 -19.635 1.00 75.62 314 GLY A C 1
ATOM 2365 O O . GLY A 1 314 ? 9.854 -2.671 -18.415 1.00 75.62 314 GLY A O 1
ATOM 2366 N N . GLY A 1 315 ? 8.691 -3.127 -20.277 1.00 76.62 315 GLY A N 1
ATOM 2367 C CA . GLY A 1 315 ? 7.552 -3.787 -19.617 1.00 76.62 315 GLY A CA 1
ATOM 2368 C C . GLY A 1 315 ? 7.696 -5.307 -19.447 1.00 76.62 315 GLY A C 1
ATOM 2369 O O . GLY A 1 315 ? 6.699 -6.008 -19.291 1.00 76.62 315 GLY A O 1
ATOM 2370 N N . SER A 1 316 ? 8.913 -5.846 -19.547 1.00 78.38 316 SER A N 1
ATOM 2371 C CA . SER A 1 316 ? 9.213 -7.285 -19.480 1.00 78.38 316 SER A CA 1
ATOM 2372 C C . SER A 1 316 ? 9.997 -7.629 -18.219 1.00 78.38 316 SER A C 1
ATOM 2374 O O . SER A 1 316 ? 10.808 -6.823 -17.787 1.00 78.38 316 SER A O 1
ATOM 2376 N N . ASN A 1 317 ? 9.838 -8.842 -17.679 1.00 80.19 317 ASN A N 1
ATOM 2377 C CA . ASN A 1 317 ? 10.503 -9.278 -16.438 1.00 80.19 317 ASN A CA 1
ATOM 2378 C C . ASN A 1 317 ? 10.181 -8.376 -15.232 1.00 80.19 317 ASN A C 1
ATOM 2380 O O . ASN A 1 317 ? 11.045 -8.087 -14.408 1.00 80.19 317 ASN A O 1
ATOM 2384 N N . ILE A 1 318 ? 8.928 -7.925 -15.135 1.00 85.31 318 ILE A N 1
ATOM 2385 C CA . ILE A 1 318 ? 8.426 -7.186 -13.974 1.00 85.31 318 ILE A CA 1
ATOM 2386 C C . ILE A 1 318 ? 8.326 -8.146 -12.785 1.00 85.31 318 ILE A C 1
ATOM 2388 O O . ILE A 1 318 ? 7.680 -9.195 -12.872 1.00 85.31 318 ILE A O 1
ATOM 2392 N N . ALA A 1 319 ? 8.964 -7.785 -11.673 1.00 85.38 319 ALA A N 1
ATOM 2393 C CA . ALA A 1 319 ? 8.915 -8.567 -10.448 1.00 85.38 319 ALA A CA 1
ATOM 2394 C C . ALA A 1 319 ? 7.624 -8.281 -9.670 1.00 85.38 319 ALA A C 1
ATOM 2396 O O . ALA A 1 319 ? 7.218 -7.131 -9.503 1.00 85.38 319 ALA A O 1
ATOM 2397 N N . ALA A 1 320 ? 7.014 -9.343 -9.143 1.00 91.81 320 ALA A N 1
ATOM 2398 C CA . ALA A 1 320 ? 5.881 -9.252 -8.236 1.00 91.81 320 ALA A CA 1
ATOM 2399 C C . ALA A 1 320 ? 6.038 -10.223 -7.069 1.00 91.81 320 ALA A C 1
ATOM 2401 O O . ALA A 1 320 ? 6.498 -11.354 -7.237 1.00 91.81 320 ALA A O 1
ATOM 2402 N N . PHE A 1 321 ? 5.600 -9.793 -5.892 1.00 94.62 321 PHE A N 1
ATOM 2403 C CA . PHE A 1 321 ? 5.616 -10.579 -4.669 1.00 94.62 321 PHE A CA 1
ATOM 2404 C C . PHE A 1 321 ? 4.193 -10.713 -4.138 1.00 94.62 321 PHE A C 1
ATOM 2406 O O . PHE A 1 321 ? 3.478 -9.723 -3.985 1.00 94.62 321 PHE A O 1
ATOM 2413 N N . LEU A 1 322 ? 3.799 -11.948 -3.833 1.00 95.38 322 LEU A N 1
ATOM 2414 C CA . LEU A 1 322 ? 2.591 -12.260 -3.077 1.00 95.38 322 LEU A CA 1
ATOM 2415 C C . LEU A 1 322 ? 3.027 -12.745 -1.698 1.00 95.38 322 LEU A C 1
ATOM 2417 O O . LEU A 1 322 ? 3.651 -13.800 -1.576 1.00 95.38 322 LEU A O 1
ATOM 2421 N N . LEU A 1 323 ? 2.737 -11.953 -0.671 1.00 96.19 323 LEU A N 1
ATOM 2422 C CA . LEU A 1 323 ? 3.099 -12.234 0.712 1.00 96.19 323 LEU A CA 1
ATOM 2423 C C . LEU A 1 323 ? 1.823 -12.479 1.521 1.00 96.19 323 LEU A C 1
ATOM 2425 O O . LEU A 1 323 ? 0.847 -11.744 1.390 1.00 96.19 323 LEU A O 1
ATOM 2429 N N . GLY A 1 324 ? 1.851 -13.499 2.374 1.00 92.69 324 GLY A N 1
ATOM 2430 C CA . GLY A 1 324 ? 0.698 -13.935 3.163 1.00 92.69 324 GLY A CA 1
ATOM 2431 C C . GLY A 1 324 ? 0.094 -15.225 2.618 1.00 92.69 324 GLY A C 1
ATOM 2432 O O . GLY A 1 324 ? 0.421 -15.672 1.517 1.00 92.69 324 GLY A O 1
ATOM 2433 N N . THR A 1 325 ? -0.758 -15.861 3.420 1.00 89.94 325 THR A N 1
ATOM 2434 C CA . THR A 1 325 ? -1.432 -17.112 3.025 1.00 89.94 325 THR A CA 1
ATOM 2435 C C . THR A 1 325 ? -2.892 -16.895 2.646 1.00 89.94 325 THR A C 1
ATOM 2437 O O . THR A 1 325 ? -3.504 -17.804 2.084 1.00 89.94 325 THR A O 1
ATOM 2440 N N . LEU A 1 326 ? -3.441 -15.702 2.918 1.00 91.44 326 LEU A N 1
ATOM 2441 C CA . LEU A 1 326 ? -4.844 -15.347 2.700 1.00 91.44 326 LEU A CA 1
ATOM 2442 C C . LEU A 1 326 ? -5.784 -16.424 3.270 1.00 91.44 326 LEU A C 1
ATOM 2444 O O . LEU A 1 326 ? -6.576 -17.035 2.549 1.00 91.44 326 LEU A O 1
ATOM 2448 N N . GLY A 1 327 ? -5.603 -16.740 4.552 1.00 89.38 327 GLY A N 1
ATOM 2449 C CA . GLY A 1 327 ? -6.360 -17.775 5.251 1.00 89.38 327 GLY A CA 1
ATOM 2450 C C . GLY A 1 327 ? -6.092 -19.198 4.744 1.00 89.38 327 GLY A C 1
ATOM 2451 O O . GLY A 1 327 ? -6.944 -20.070 4.901 1.00 89.38 327 GLY A O 1
ATOM 2452 N N . GLY A 1 328 ? -4.933 -19.445 4.125 1.00 89.44 328 GLY A N 1
ATOM 2453 C CA . GLY A 1 328 ? -4.547 -20.737 3.542 1.00 89.44 328 GLY A CA 1
ATOM 2454 C C . GLY A 1 328 ? -4.890 -20.913 2.057 1.00 89.44 328 GLY A C 1
ATOM 2455 O O . GLY A 1 328 ? -4.616 -21.973 1.496 1.00 89.44 328 GLY A O 1
ATOM 2456 N N . LYS A 1 329 ? -5.448 -19.892 1.392 1.00 90.19 329 LYS A N 1
ATOM 2457 C CA . LYS A 1 329 ? -5.742 -19.919 -0.054 1.00 90.19 329 LYS A CA 1
ATOM 2458 C C . LYS A 1 329 ? -4.491 -19.878 -0.936 1.00 90.19 329 LYS A C 1
ATOM 2460 O O . LYS A 1 329 ? -4.569 -20.227 -2.110 1.00 90.19 329 LYS A O 1
ATOM 2465 N N . ILE A 1 330 ? -3.352 -19.434 -0.400 1.00 90.62 330 ILE A N 1
ATOM 2466 C CA . ILE A 1 330 ? -2.087 -19.310 -1.133 1.00 90.62 330 ILE A CA 1
ATOM 2467 C C . ILE A 1 330 ? -1.001 -20.122 -0.431 1.00 90.62 330 ILE A C 1
ATOM 2469 O O . ILE A 1 330 ? -0.732 -19.942 0.757 1.00 90.62 330 ILE A O 1
ATOM 2473 N N . LYS A 1 331 ? -0.317 -20.980 -1.196 1.00 89.00 331 LYS A N 1
ATOM 2474 C CA . LYS A 1 331 ? 0.886 -21.686 -0.739 1.00 89.00 331 LYS A CA 1
ATOM 2475 C C . LYS A 1 331 ? 2.110 -20.775 -0.876 1.00 89.00 331 LYS A C 1
ATOM 2477 O O . LYS A 1 331 ? 2.422 -20.322 -1.980 1.00 89.00 331 LYS A O 1
ATOM 2482 N N . GLY A 1 332 ? 2.797 -20.512 0.234 1.00 90.25 332 GLY A N 1
ATOM 2483 C CA . GLY A 1 332 ? 4.055 -19.756 0.256 1.00 90.25 332 GLY A CA 1
ATOM 2484 C C . GLY A 1 332 ? 5.270 -20.584 -0.182 1.00 90.25 332 GLY A C 1
ATOM 2485 O O . GLY A 1 332 ? 5.139 -21.750 -0.548 1.00 90.25 332 GLY A O 1
ATOM 2486 N N . GLY A 1 333 ? 6.463 -19.980 -0.127 1.00 91.56 333 GLY A N 1
ATOM 2487 C CA . GLY A 1 333 ? 7.736 -20.678 -0.372 1.00 91.56 333 GLY A CA 1
ATOM 2488 C C . GLY A 1 333 ? 7.984 -21.065 -1.832 1.00 91.56 333 GLY A C 1
ATOM 2489 O O . GLY A 1 333 ? 8.674 -22.044 -2.100 1.00 91.56 333 GLY A O 1
ATOM 2490 N N . ARG A 1 334 ? 7.398 -20.325 -2.780 1.00 92.56 334 ARG A N 1
ATOM 2491 C CA . ARG A 1 334 ? 7.471 -20.621 -4.214 1.00 92.56 334 ARG A CA 1
ATOM 2492 C C . ARG A 1 334 ? 8.075 -19.461 -4.989 1.00 92.56 334 ARG A C 1
ATOM 2494 O O . ARG A 1 334 ? 7.792 -18.303 -4.699 1.00 92.56 334 ARG A O 1
ATOM 2501 N N . GLN A 1 335 ? 8.823 -19.803 -6.030 1.00 92.75 335 GLN A N 1
ATOM 2502 C CA . GLN A 1 335 ? 9.199 -18.897 -7.105 1.00 92.75 335 GLN A CA 1
ATOM 2503 C C . GLN A 1 335 ? 8.511 -19.384 -8.379 1.00 92.75 335 GLN A C 1
ATOM 2505 O O . GLN A 1 335 ? 8.673 -20.538 -8.773 1.00 92.75 335 GLN A O 1
ATOM 2510 N N . ILE A 1 336 ? 7.719 -18.517 -9.004 1.00 89.44 336 ILE A N 1
ATOM 2511 C CA . ILE A 1 336 ? 6.969 -18.842 -10.218 1.00 89.44 336 ILE A CA 1
ATOM 2512 C C . ILE A 1 336 ? 7.544 -18.002 -11.349 1.00 89.44 336 ILE A C 1
ATOM 2514 O O . ILE A 1 336 ? 7.515 -16.777 -11.292 1.00 89.44 336 ILE A O 1
ATOM 2518 N N . HIS A 1 337 ? 8.061 -18.669 -12.376 1.00 87.00 337 HIS A N 1
ATOM 2519 C CA . HIS A 1 337 ? 8.465 -18.021 -13.616 1.00 87.00 337 HIS A CA 1
ATOM 2520 C C . HIS A 1 337 ? 7.376 -18.261 -14.666 1.00 87.00 337 HIS A C 1
ATOM 2522 O O . HIS A 1 337 ? 7.232 -19.376 -15.173 1.00 87.00 337 HIS A O 1
ATOM 2528 N N . GLU A 1 338 ? 6.602 -17.224 -14.982 1.00 82.31 338 GLU A N 1
ATOM 2529 C CA . GLU A 1 338 ? 5.534 -17.286 -15.983 1.00 82.31 338 GLU A CA 1
ATOM 2530 C C . GLU A 1 338 ? 6.119 -17.151 -17.398 1.00 82.31 338 GLU A C 1
ATOM 2532 O O . GLU A 1 338 ? 6.508 -16.069 -17.828 1.00 82.31 338 GLU A O 1
ATOM 2537 N N . LYS A 1 339 ? 6.211 -18.274 -18.123 1.00 78.50 339 LYS A N 1
ATOM 2538 C CA . LYS A 1 339 ? 6.875 -18.359 -19.439 1.00 78.50 339 LYS A CA 1
ATOM 2539 C C . LYS A 1 339 ? 5.973 -18.016 -20.623 1.00 78.50 339 LYS A C 1
ATOM 2541 O O . LYS A 1 339 ? 6.455 -17.950 -21.748 1.00 78.50 339 LYS A O 1
ATOM 2546 N N . SER A 1 340 ? 4.674 -17.834 -20.409 1.00 75.19 340 SER A N 1
ATOM 2547 C CA . SER A 1 340 ? 3.719 -17.620 -21.504 1.00 75.19 340 SER A CA 1
ATOM 2548 C C . SER A 1 340 ? 3.785 -16.230 -22.145 1.00 75.19 340 SER A C 1
ATOM 2550 O O . SER A 1 340 ? 3.058 -15.985 -23.104 1.00 75.19 340 SER A O 1
ATOM 2552 N N . GLY A 1 341 ? 4.607 -15.310 -21.620 1.00 76.31 341 GLY A N 1
ATOM 2553 C CA . GLY A 1 341 ? 4.688 -13.930 -22.114 1.00 76.31 341 GLY A CA 1
ATOM 2554 C C . GLY A 1 341 ? 3.398 -13.129 -21.906 1.00 76.31 341 GLY A C 1
ATOM 2555 O O . GLY A 1 341 ? 3.209 -12.087 -22.529 1.00 76.31 341 GLY A O 1
ATOM 2556 N N . LYS A 1 342 ? 2.493 -13.629 -21.058 1.00 79.50 342 LYS A N 1
ATOM 2557 C CA . LYS A 1 342 ? 1.224 -12.981 -20.733 1.00 79.50 342 LYS A CA 1
ATOM 2558 C C . LYS A 1 342 ? 1.461 -11.647 -20.019 1.00 79.50 342 LYS A C 1
ATOM 2560 O O . LYS A 1 342 ? 2.388 -11.550 -19.212 1.00 79.50 342 LYS A O 1
ATOM 2565 N N . PRO A 1 343 ? 0.613 -10.633 -20.265 1.00 81.81 343 PRO A N 1
ATOM 2566 C CA . PRO A 1 343 ? 0.759 -9.349 -19.608 1.00 81.81 343 PRO A CA 1
ATOM 2567 C C . PRO A 1 343 ? 0.485 -9.472 -18.113 1.00 81.81 343 PRO A C 1
ATOM 2569 O O . PRO A 1 343 ? -0.265 -10.336 -17.643 1.00 81.81 343 PRO A O 1
ATOM 2572 N N . TYR A 1 344 ? 1.060 -8.529 -17.382 1.00 83.56 344 TYR A N 1
ATOM 2573 C CA . TYR A 1 344 ? 1.005 -8.421 -15.931 1.00 83.56 344 TYR A CA 1
ATOM 2574 C C . TYR A 1 344 ? -0.415 -8.517 -15.341 1.00 83.56 344 TYR A C 1
ATOM 2576 O O . TYR A 1 344 ? -0.645 -9.077 -14.269 1.00 83.56 344 TYR A O 1
ATOM 2584 N N . ASN A 1 345 ? -1.404 -8.052 -16.101 1.00 87.81 345 ASN A N 1
ATOM 2585 C CA . ASN A 1 345 ? -2.830 -8.078 -15.796 1.00 87.81 345 ASN A CA 1
ATOM 2586 C C . ASN A 1 345 ? -3.363 -9.482 -15.447 1.00 87.81 345 ASN A C 1
ATOM 2588 O O . ASN A 1 345 ? -4.311 -9.595 -14.673 1.00 87.81 345 ASN A O 1
ATOM 2592 N N . HIS A 1 346 ? -2.753 -10.560 -15.951 1.00 88.81 346 HIS A N 1
ATOM 2593 C CA . HIS A 1 346 ? -3.121 -11.928 -15.564 1.00 88.81 346 HIS A CA 1
ATOM 2594 C C . HIS A 1 346 ? -2.907 -12.199 -14.074 1.00 88.81 346 HIS A C 1
ATOM 2596 O O . HIS A 1 346 ? -3.729 -12.866 -13.435 1.00 88.81 346 HIS A O 1
ATOM 2602 N N . LEU A 1 347 ? -1.815 -11.681 -13.509 1.00 90.44 347 LEU A N 1
ATOM 2603 C CA . LEU A 1 347 ? -1.550 -11.800 -12.083 1.00 90.44 347 LEU A CA 1
ATOM 2604 C C . LEU A 1 347 ? -2.591 -11.008 -11.286 1.00 90.44 347 LEU A C 1
ATOM 2606 O O . LEU A 1 347 ? -3.137 -11.530 -10.321 1.00 90.44 347 LEU A O 1
ATOM 2610 N N . LEU A 1 348 ? -2.958 -9.807 -11.741 1.00 93.25 348 LEU A N 1
ATOM 2611 C CA . LEU A 1 348 ? -4.007 -8.997 -11.111 1.00 93.25 348 LEU A CA 1
ATOM 2612 C C . LEU A 1 348 ? -5.382 -9.687 -11.125 1.00 93.25 348 LEU A C 1
ATOM 2614 O O . LEU A 1 348 ? -6.090 -9.652 -10.120 1.00 93.25 348 LEU A O 1
ATOM 2618 N N . VAL A 1 349 ? -5.748 -10.369 -12.219 1.00 94.00 349 VAL A N 1
ATOM 2619 C CA . VAL A 1 349 ? -6.954 -11.219 -12.259 1.00 94.00 349 VAL A CA 1
ATOM 2620 C C . VAL A 1 349 ? -6.877 -12.317 -11.196 1.00 94.00 349 VAL A C 1
ATOM 2622 O O . VAL A 1 349 ? -7.845 -12.551 -10.476 1.00 94.00 349 VAL A O 1
ATOM 2625 N N . THR A 1 350 ? -5.714 -12.955 -11.057 1.00 93.31 350 THR A N 1
ATOM 2626 C CA . THR A 1 350 ? -5.477 -14.005 -10.052 1.00 93.31 350 THR A CA 1
ATOM 2627 C C . THR A 1 350 ? -5.661 -13.477 -8.632 1.00 93.31 350 THR A C 1
ATOM 2629 O O . THR A 1 350 ? -6.354 -14.100 -7.833 1.00 93.31 350 THR A O 1
ATOM 2632 N N . VAL A 1 351 ? -5.086 -12.309 -8.327 1.00 94.75 351 VAL A N 1
ATOM 2633 C CA . VAL A 1 351 ? -5.242 -11.632 -7.031 1.00 94.75 351 VAL A CA 1
ATOM 2634 C C . VAL A 1 351 ? -6.715 -11.310 -6.768 1.00 94.75 351 VAL A C 1
ATOM 2636 O O . VAL A 1 351 ? -7.228 -11.651 -5.706 1.00 94.75 351 VAL A O 1
ATOM 2639 N N . GLY A 1 352 ? -7.429 -10.737 -7.743 1.00 94.75 352 GLY A N 1
ATOM 2640 C CA . GLY A 1 352 ? -8.858 -10.445 -7.601 1.00 94.75 352 GLY A CA 1
ATOM 2641 C C . GLY A 1 352 ? -9.700 -11.693 -7.319 1.00 94.75 352 GLY A C 1
ATOM 2642 O O . GLY A 1 352 ? -10.515 -11.687 -6.396 1.00 94.75 352 GLY A O 1
ATOM 2643 N N . GLN A 1 353 ? -9.465 -12.789 -8.048 1.00 94.50 353 GLN A N 1
ATOM 2644 C CA . GLN A 1 353 ? -10.157 -14.062 -7.816 1.00 94.50 353 GLN A CA 1
ATOM 2645 C C . GLN A 1 353 ? -9.855 -14.643 -6.425 1.00 94.50 353 GLN A C 1
ATOM 2647 O O . GLN A 1 353 ? -10.782 -15.044 -5.720 1.00 94.50 353 GLN A O 1
ATOM 2652 N N . LEU A 1 354 ? -8.588 -14.631 -5.987 1.00 93.19 354 LEU A N 1
ATOM 2653 C CA . LEU A 1 354 ? -8.181 -15.077 -4.644 1.00 93.19 354 LEU A CA 1
ATOM 2654 C C . LEU A 1 354 ? -8.898 -14.294 -3.530 1.00 93.19 354 LEU A C 1
ATOM 2656 O O . LEU A 1 354 ? -9.283 -14.864 -2.501 1.00 93.19 354 LEU A O 1
ATOM 2660 N N . MET A 1 355 ? -9.125 -13.001 -3.764 1.00 92.62 355 MET A N 1
ATOM 2661 C CA . MET A 1 355 ? -9.793 -12.080 -2.843 1.00 92.62 355 MET A CA 1
ATOM 2662 C C . MET A 1 355 ? -11.327 -12.070 -2.968 1.00 92.62 355 MET A C 1
ATOM 2664 O O . MET A 1 355 ? -11.985 -11.281 -2.297 1.00 92.62 355 MET A O 1
ATOM 2668 N N . GLY A 1 356 ? -11.914 -12.980 -3.755 1.00 89.94 356 GLY A N 1
ATOM 2669 C CA . GLY A 1 356 ? -13.362 -13.220 -3.794 1.00 89.94 356 GLY A CA 1
ATOM 2670 C C . GLY A 1 356 ? -14.081 -12.714 -5.044 1.00 89.94 356 GLY A C 1
ATOM 2671 O O . GLY A 1 356 ? -15.281 -12.934 -5.173 1.00 89.94 356 GLY A O 1
ATOM 2672 N N . MET A 1 357 ? -13.379 -12.097 -5.997 1.00 93.44 357 MET A N 1
ATOM 2673 C CA . MET A 1 357 ? -13.951 -11.718 -7.293 1.00 93.44 357 MET A CA 1
ATOM 2674 C C . MET A 1 357 ? -13.896 -12.895 -8.280 1.00 93.44 357 MET A C 1
ATOM 2676 O O . MET A 1 357 ? -13.192 -12.835 -9.288 1.00 93.44 357 MET A O 1
ATOM 2680 N N . THR A 1 358 ? -14.597 -13.992 -7.989 1.00 91.25 358 THR A N 1
ATOM 2681 C CA . THR A 1 358 ? -14.470 -15.265 -8.731 1.00 91.25 358 THR A CA 1
ATOM 2682 C C . THR A 1 358 ? -14.800 -15.160 -10.222 1.00 91.25 358 THR A C 1
ATOM 2684 O O . THR A 1 358 ? -14.246 -15.912 -11.019 1.00 91.25 358 THR A O 1
ATOM 2687 N N . ASP A 1 359 ? -15.633 -14.193 -10.612 1.00 91.56 359 ASP A N 1
ATOM 2688 C CA . ASP A 1 359 ? -16.040 -13.973 -12.006 1.00 91.56 359 ASP A CA 1
ATOM 2689 C C . ASP A 1 359 ? -15.119 -13.005 -12.773 1.00 91.56 359 ASP A C 1
ATOM 2691 O O . ASP A 1 359 ? -15.349 -12.718 -13.952 1.00 91.56 359 ASP A O 1
ATOM 2695 N N . LEU A 1 360 ? -14.067 -12.482 -12.132 1.00 92.94 360 LEU A N 1
ATOM 2696 C CA . LEU A 1 360 ? -13.110 -11.580 -12.770 1.00 92.94 360 LEU A CA 1
ATOM 2697 C C . LEU A 1 360 ? -12.308 -12.340 -13.833 1.00 92.94 360 LEU A C 1
ATOM 2699 O O . LEU A 1 360 ? -11.540 -13.238 -13.507 1.00 92.94 360 LEU A O 1
ATOM 2703 N N . LYS A 1 361 ? -12.463 -11.968 -15.108 1.00 91.50 361 LYS A N 1
ATOM 2704 C CA . LYS A 1 361 ? -11.742 -12.594 -16.235 1.00 91.50 361 LYS A CA 1
ATOM 2705 C C . LYS A 1 361 ? -10.602 -11.733 -16.770 1.00 91.50 361 LYS A C 1
ATOM 2707 O O . LYS A 1 361 ? -9.566 -12.264 -17.158 1.00 91.50 361 LYS A O 1
ATOM 2712 N N . THR A 1 362 ? -10.788 -10.418 -16.778 1.00 91.06 362 THR A N 1
ATOM 2713 C CA . THR A 1 362 ? -9.831 -9.436 -17.295 1.00 91.06 362 THR A CA 1
ATOM 2714 C C . THR A 1 362 ? -9.764 -8.2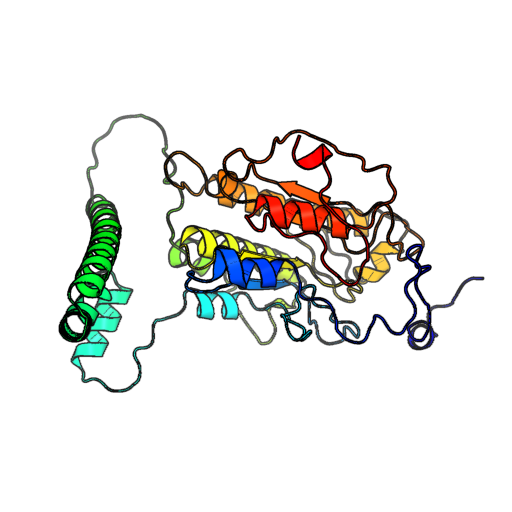34 -16.362 1.00 91.06 362 THR A C 1
ATOM 2716 O O . THR A 1 362 ? -10.685 -7.970 -15.585 1.00 91.06 362 THR A O 1
ATOM 2719 N N . ILE A 1 363 ? -8.665 -7.494 -16.437 1.00 89.12 363 ILE A N 1
ATOM 2720 C CA . ILE A 1 363 ? -8.495 -6.217 -15.752 1.00 89.12 363 ILE A CA 1
ATOM 2721 C C . ILE A 1 363 ? -7.560 -5.347 -16.573 1.00 89.12 363 ILE A C 1
ATOM 2723 O O . ILE A 1 363 ? -6.625 -5.866 -17.175 1.00 89.12 363 ILE A O 1
ATOM 2727 N N . GLY A 1 364 ? -7.777 -4.037 -16.595 1.00 85.12 364 GLY A N 1
ATOM 2728 C CA . GLY A 1 364 ? -7.024 -3.158 -17.484 1.00 85.12 364 GLY A CA 1
ATOM 2729 C C . GLY A 1 364 ? -7.579 -3.116 -18.910 1.00 85.12 364 GLY A C 1
ATOM 2730 O O . GLY A 1 364 ? -8.546 -3.806 -19.232 1.00 85.12 364 GLY A O 1
ATOM 2731 N N . ASN A 1 365 ? -6.921 -2.339 -19.771 1.00 78.88 365 ASN A N 1
ATOM 2732 C CA . ASN A 1 365 ? -7.209 -2.294 -21.207 1.00 78.88 365 ASN A CA 1
ATOM 2733 C C . ASN A 1 365 ? -6.396 -3.389 -21.910 1.00 78.88 365 ASN A C 1
ATOM 2735 O O . ASN A 1 365 ? -5.428 -3.117 -22.608 1.00 78.88 365 ASN A O 1
ATOM 2739 N N . THR A 1 366 ? -6.736 -4.650 -21.643 1.00 76.44 366 THR A N 1
ATOM 2740 C CA . THR A 1 366 ? -6.094 -5.808 -22.276 1.00 76.44 366 THR A CA 1
ATOM 2741 C C . THR A 1 366 ? -7.119 -6.880 -22.611 1.00 76.44 366 THR A C 1
ATOM 2743 O O . THR A 1 366 ? -8.109 -7.067 -21.899 1.00 76.44 366 THR A O 1
ATOM 2746 N N . LYS A 1 367 ? -6.861 -7.627 -23.688 1.00 73.06 367 LYS A N 1
ATOM 2747 C CA . LYS A 1 367 ? -7.654 -8.806 -24.075 1.00 73.06 367 LYS A CA 1
ATOM 2748 C C . LYS A 1 367 ? -7.272 -10.058 -23.286 1.00 73.06 367 LYS A C 1
ATOM 2750 O O . LYS A 1 367 ? -7.879 -11.114 -23.458 1.00 73.06 367 LYS A O 1
ATOM 2755 N N . ALA A 1 368 ? -6.246 -9.958 -22.452 1.00 71.25 368 ALA A N 1
ATOM 2756 C CA . ALA A 1 368 ? -5.629 -11.088 -21.797 1.00 71.25 368 ALA A CA 1
ATOM 2757 C C . ALA A 1 368 ? -6.471 -11.581 -20.599 1.00 71.25 368 ALA A C 1
ATOM 2759 O O . ALA A 1 368 ? -6.878 -10.800 -19.737 1.00 71.25 368 ALA A O 1
ATOM 2760 N N . VAL A 1 369 ? -6.759 -12.889 -20.572 1.00 83.06 369 VAL A N 1
ATOM 2761 C CA . VAL A 1 369 ? -7.677 -13.529 -19.613 1.00 83.06 369 VAL A CA 1
ATOM 2762 C C . VAL A 1 369 ? -6.898 -14.362 -18.594 1.00 83.06 369 VAL A C 1
ATOM 2764 O O . VAL A 1 369 ? -6.252 -15.353 -18.950 1.00 83.06 369 VAL A O 1
ATOM 2767 N N . GLY A 1 370 ? -6.953 -13.962 -17.322 1.00 82.94 370 GLY A N 1
ATOM 2768 C CA . GLY A 1 370 ? -6.380 -14.719 -16.201 1.00 82.94 370 GLY A CA 1
ATOM 2769 C C . GLY A 1 370 ? -7.250 -15.911 -15.768 1.00 82.94 370 GLY A C 1
ATOM 2770 O O . GLY A 1 370 ? -8.289 -16.166 -16.377 1.00 82.94 370 GLY A O 1
ATOM 2771 N N . PRO A 1 371 ? -6.867 -16.646 -14.709 1.00 89.75 371 PRO A N 1
ATOM 2772 C CA . PRO A 1 371 ? -5.743 -16.391 -13.803 1.00 89.75 371 PRO A CA 1
ATOM 2773 C C . PRO A 1 371 ? -4.407 -17.002 -14.278 1.00 89.75 371 PRO A C 1
ATOM 2775 O O . PRO A 1 371 ? -4.304 -17.613 -15.344 1.00 89.75 371 PRO A O 1
ATOM 2778 N N . VAL A 1 372 ? -3.367 -16.836 -13.461 1.00 88.62 372 VAL A N 1
ATOM 2779 C CA . VAL A 1 372 ? -2.094 -17.561 -13.507 1.00 88.62 372 VAL A CA 1
ATOM 2780 C C . VAL A 1 372 ? -2.262 -18.841 -12.687 1.00 88.62 372 VAL A C 1
ATOM 2782 O O . VAL A 1 372 ? -2.154 -18.826 -11.462 1.00 88.62 372 VAL A O 1
ATOM 2785 N N . ALA A 1 373 ? -2.527 -19.965 -13.356 1.00 86.44 373 ALA A N 1
ATOM 2786 C CA . ALA A 1 373 ? -2.850 -21.235 -12.695 1.00 86.44 373 ALA A CA 1
ATOM 2787 C C . ALA A 1 373 ? -1.767 -21.710 -11.706 1.00 86.44 373 ALA A C 1
ATOM 2789 O O . ALA A 1 373 ? -2.081 -22.301 -10.674 1.00 86.44 373 ALA A O 1
ATOM 2790 N N . ALA A 1 374 ? -0.495 -21.405 -11.989 1.00 87.31 374 ALA A N 1
ATOM 2791 C CA . ALA A 1 374 ? 0.632 -21.765 -11.131 1.00 87.31 374 ALA A CA 1
ATOM 2792 C C . ALA A 1 374 ? 0.602 -21.087 -9.749 1.00 87.31 374 ALA A C 1
ATOM 2794 O O . ALA A 1 374 ? 1.240 -21.584 -8.829 1.00 87.31 374 ALA A O 1
ATOM 2795 N N . VAL A 1 375 ? -0.120 -19.970 -9.589 1.00 87.25 375 VAL A N 1
ATOM 2796 C CA . VAL A 1 375 ? -0.267 -19.274 -8.298 1.00 87.25 375 VAL A CA 1
ATOM 2797 C C . VAL A 1 375 ? -1.300 -19.972 -7.411 1.00 87.25 375 VAL A C 1
ATOM 2799 O O . VAL A 1 375 ? -1.110 -20.043 -6.196 1.00 87.25 375 VAL A O 1
ATOM 2802 N N . THR A 1 376 ? -2.374 -20.499 -8.003 1.00 80.06 376 THR A N 1
ATOM 2803 C CA . THR A 1 376 ? -3.505 -21.113 -7.286 1.00 80.06 376 THR A CA 1
ATOM 2804 C C . THR A 1 376 ? -3.361 -22.619 -7.053 1.00 80.06 376 THR A C 1
ATOM 2806 O O . THR A 1 376 ? -4.023 -23.145 -6.162 1.00 80.06 376 THR A O 1
ATOM 2809 N N . GLY A 1 377 ? -2.538 -23.321 -7.843 1.00 68.50 377 GLY A N 1
ATOM 2810 C CA . GLY A 1 377 ? -2.169 -24.728 -7.595 1.00 68.50 377 GLY A CA 1
ATOM 2811 C C . GLY A 1 377 ? -1.210 -24.870 -6.419 1.00 68.50 377 GLY A C 1
ATOM 2812 O O . GLY A 1 377 ? -1.292 -25.883 -5.680 1.00 68.50 377 GLY A O 1
#

Sequence (377 aa):
GACSANNDVQCGKNKSFPNNDNTTTTDMELRPYSLDQRLADTIGKNSTRASINMGIHTKVKGNPFPEPISWNSKGNPNFPEDNPKSVYDDLFGKFTVPTGGSSTQSDAVIAVSTGKKRIVDYLLGDLKKVKSALGAHEASAFEAHLTALDEINRDLVNAMNTGTSNNNSGNGGSVATSPKCDPKTSISGLFPTKMDNEWYYQTALAPQVFRLQRAIMVQAMACNITRVGVWQMGCSHQESNMPSEGVVDNPSVSLHLQAHSDNDSFASNQQGMMREIAKMVTEMKAVSFGDKSLFDETLVYVATDIGDNAAGHGGSNIAAFLLGTLGGKIKGGRQIHEKSGKPYNHLLVTVGQLMGMTDLKTIGNTKAVGPVAAVTG

Foldseek 3Di:
DDDDDPPVVPVPPDDDDPPPFPDDPVLVPAWFQDLLQVQLVPVVVPFLGSEAFAEAQLPDPPPPDNDARHAHHRRDGDHHHLDLVVLCCVQPNADDDPPDDDPVVVVVSVCCVVVNDHPVVVCVVVLVVVLVVDDPVVNVVSVVVVVVVVVVVVVVVVVVVVPDDDDDDDDDDDPDDQDALDLCVQAVVLDDPDDPPPPSQPQVCLQSSLVSVL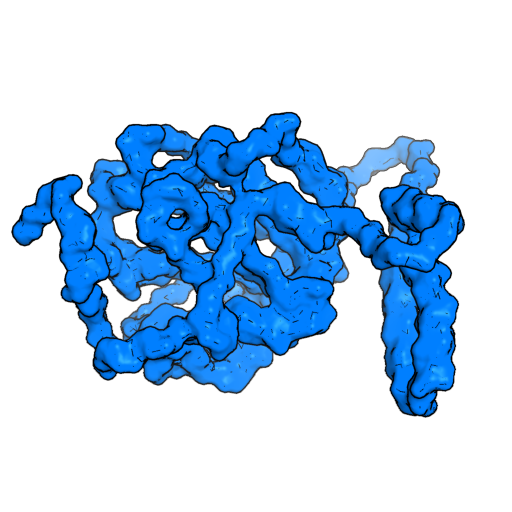SSVLSCVNVRNGQGYHYYYYDPQFQGHRAHPPQDDDRVGTLNVVLLDPDCNVVSRVVRVVVSVVVSLVSQQSHDDDVGGNQQQHWDKDWDCAAPDSVDSHQPNTDMDTGHCNNVQWDDPDDDDDPPPAHPQQCSLVVSCSSPVVVRQTTTSHPTGHHPVVGRD

Radius of gyration: 24.17 Å; chains: 1; bounding box: 67×48×75 Å

pLDDT: mean 75.32, std 22.07, range [25.0, 98.0]

Secondary structure (DSSP, 8-state):
-PPPTT-GGGTTSS-----SS---GGGGSS----HHHHHHHHTSTTSSSS-EEEEESSS-TT-S----SEE-TTS-EE--B--HHHHHHHHHS-----S---THHHHHHHHHHTTSS-HHHHHHHHHHHHHHTS-HHHHHHHHHHHHHHHHHHHHHHHHHHT-S----------------S-HHHHHGGGS-S---TTGGG-GGGHHHHHHHHHHHHHHHHHTTS-S-EEEEES-SS--S----TTPPP-TTS-HHHHTTSSSTHHHHHHHHHHHHHHHHHHHHHHSEETTEEHHHH--EEEE-SS-S-TTS---SS--EEEES-TTTTS--S-----TT---THHHHHHHHHHTT-TT----SS-------HHHH-